Protein AF-A0AAD9BLT0-F1 (afdb_monomer_lite)

Sequence (295 aa):
SNSPFCEPSEVLGQCDFNGGEVLRLGRISGHTLNGGWASWSSWSQCSRDCSRGIRSRKRTCSNPEPKHGGQTCLGALQEYQECNISPCPVDGSWSCWSSWSKCSVTCGGGHHMRTRTCSNPPPEYGGDICLGLHTEEALCHTQSCPESWSKWSEWSHCESNGAQTRVRHCDVLFPTGNQCSGNNKISIARSSQEERRCGAVGLSSSVLGCLVTLLVYSYCQRYTQQAHDATVIHPISAAPLNTSITNHINKLDKYDSVEAIKPDVSVLLPLDDPAMHQPLSANMGVSMRGLEMFY

Organism: Dissostichus eleginoides (NCBI:txid100907)

Structure (mmCIF, N/CA/C/O backbone):
data_AF-A0AAD9BLT0-F1
#
_entry.id   AF-A0AAD9BLT0-F1
#
loop_
_atom_site.group_PDB
_atom_site.id
_atom_site.type_symbol
_atom_site.label_atom_id
_atom_site.label_alt_id
_atom_site.label_comp_id
_atom_site.label_asym_id
_atom_site.label_entity_id
_atom_site.label_seq_id
_atom_site.pdbx_PDB_ins_code
_atom_site.Cartn_x
_atom_site.Cartn_y
_atom_site.Cartn_z
_atom_site.occupancy
_atom_site.B_iso_or_equiv
_atom_site.auth_seq_id
_atom_site.auth_comp_id
_atom_site.auth_asym_id
_atom_site.auth_atom_id
_atom_site.pdbx_PDB_model_num
ATOM 1 N N . SER A 1 1 ? 26.360 -32.684 -64.082 1.00 44.53 1 SER A N 1
ATOM 2 C CA . SER A 1 1 ? 25.429 -32.552 -65.217 1.00 44.53 1 SER A CA 1
ATOM 3 C C . SER A 1 1 ? 24.586 -31.314 -64.994 1.00 44.53 1 SER A C 1
ATOM 5 O O . SER A 1 1 ? 23.824 -31.296 -64.040 1.00 44.53 1 SER A O 1
ATOM 7 N N . ASN A 1 2 ? 24.837 -30.274 -65.795 1.00 37.47 2 ASN A N 1
ATOM 8 C CA . ASN A 1 2 ? 23.945 -29.164 -66.173 1.00 37.47 2 ASN A CA 1
ATOM 9 C C . ASN A 1 2 ? 24.768 -27.895 -66.407 1.00 37.47 2 ASN A C 1
ATOM 11 O O . ASN A 1 2 ? 25.072 -27.135 -65.493 1.00 37.47 2 ASN A O 1
ATOM 15 N N . SER A 1 3 ? 25.143 -27.729 -67.670 1.00 35.59 3 SER A N 1
ATOM 16 C CA . SER A 1 3 ? 25.553 -26.475 -68.291 1.00 35.59 3 SER A CA 1
ATOM 17 C C . SER A 1 3 ? 24.388 -25.474 -68.307 1.00 35.59 3 SER A C 1
ATOM 19 O O . SER A 1 3 ? 23.230 -25.893 -68.322 1.00 35.59 3 SER A O 1
ATOM 21 N N . PRO A 1 4 ? 24.678 -24.180 -68.486 1.00 41.50 4 PRO A N 1
ATOM 22 C CA . PRO A 1 4 ? 23.921 -23.356 -69.424 1.00 41.50 4 PRO A CA 1
ATOM 23 C C . PRO A 1 4 ? 24.894 -22.878 -70.517 1.00 41.50 4 PRO A C 1
ATOM 25 O O . PRO A 1 4 ? 25.906 -22.253 -70.224 1.00 41.50 4 PRO A O 1
ATOM 28 N N . PHE A 1 5 ? 24.809 -23.401 -71.742 1.00 34.94 5 PHE A N 1
ATOM 29 C CA . PHE A 1 5 ? 24.030 -22.822 -72.847 1.00 34.94 5 PHE A CA 1
ATOM 30 C C . PHE A 1 5 ? 24.209 -21.302 -72.974 1.00 34.94 5 PHE A C 1
ATOM 32 O O . PHE A 1 5 ? 23.468 -20.520 -72.386 1.00 34.94 5 PHE A O 1
ATOM 39 N N . CYS A 1 6 ? 25.200 -20.915 -73.779 1.00 31.53 6 CYS A N 1
ATOM 40 C CA . CYS A 1 6 ? 25.208 -19.646 -74.495 1.00 31.53 6 CYS A CA 1
ATOM 41 C C . CYS A 1 6 ? 24.542 -19.869 -75.858 1.00 31.53 6 CYS A C 1
ATOM 43 O O . CYS A 1 6 ? 24.956 -20.765 -76.589 1.00 31.53 6 CYS A O 1
ATOM 45 N N . GLU A 1 7 ? 23.569 -19.031 -76.207 1.00 36.12 7 GLU A N 1
ATOM 46 C CA . GLU A 1 7 ? 23.185 -18.753 -77.593 1.00 36.12 7 GLU A CA 1
ATOM 47 C C . GLU A 1 7 ? 22.915 -17.246 -77.774 1.00 36.12 7 GLU A C 1
ATOM 49 O O . GLU A 1 7 ? 22.706 -16.544 -76.779 1.00 36.12 7 GLU A O 1
ATOM 54 N N . PRO A 1 8 ? 23.018 -16.729 -79.013 1.00 49.75 8 PRO A N 1
ATOM 55 C CA . PRO A 1 8 ? 23.556 -15.401 -79.282 1.00 49.75 8 PRO A CA 1
ATOM 56 C C . PRO A 1 8 ? 22.523 -14.436 -79.879 1.00 49.75 8 PRO A C 1
ATOM 58 O O . PRO A 1 8 ? 21.681 -14.831 -80.677 1.00 49.75 8 PRO A O 1
ATOM 61 N N . SER A 1 9 ? 22.670 -13.139 -79.607 1.00 33.69 9 SER A N 1
ATOM 62 C CA . SER A 1 9 ? 22.257 -12.099 -80.557 1.00 33.69 9 SER A CA 1
ATOM 63 C C . SER A 1 9 ? 22.909 -10.762 -80.206 1.00 33.69 9 SER A C 1
ATOM 65 O O . SER A 1 9 ? 22.604 -10.162 -79.180 1.00 33.69 9 SER A O 1
ATOM 67 N N . GLU A 1 10 ? 23.853 -10.384 -81.065 1.00 37.16 10 GLU A N 1
ATOM 68 C CA . GLU A 1 10 ? 24.314 -9.047 -81.454 1.00 37.16 10 GLU A CA 1
ATOM 69 C C . GLU A 1 10 ? 23.944 -7.845 -80.558 1.00 37.16 10 GLU A C 1
ATOM 71 O O . GLU A 1 10 ? 22.781 -7.484 -80.412 1.00 37.16 10 GLU A O 1
ATOM 76 N N . VAL A 1 11 ? 24.960 -7.138 -80.049 1.00 37.91 11 VAL A N 1
ATOM 77 C CA . VAL A 1 11 ? 25.450 -5.861 -80.612 1.00 37.91 11 VAL A CA 1
ATOM 78 C C . VAL A 1 11 ? 26.581 -5.313 -79.711 1.00 37.91 11 VAL A C 1
ATOM 80 O O . VAL A 1 11 ? 26.372 -5.009 -78.543 1.00 37.91 11 VAL A O 1
ATOM 83 N N . LEU A 1 12 ? 27.765 -5.166 -80.324 1.00 40.38 12 LEU A N 1
ATOM 84 C CA . LEU A 1 12 ? 28.925 -4.322 -79.973 1.00 40.38 12 LEU A CA 1
ATOM 85 C C . LEU A 1 12 ? 29.680 -4.545 -78.645 1.00 40.38 12 LEU A C 1
ATOM 87 O O . LEU A 1 12 ? 29.273 -4.103 -77.576 1.00 40.38 12 LEU A O 1
ATOM 91 N N . GLY A 1 13 ? 30.906 -5.064 -78.776 1.00 38.00 13 GLY A N 1
ATOM 92 C CA . GLY A 1 13 ? 31.966 -4.900 -77.780 1.00 38.00 13 GLY A CA 1
ATOM 93 C C . GLY A 1 13 ? 33.128 -5.864 -77.992 1.00 38.00 13 GLY A C 1
ATOM 94 O O . GLY A 1 13 ? 33.181 -6.896 -77.333 1.00 38.00 13 GLY A O 1
ATOM 95 N N . GLN A 1 14 ? 34.034 -5.540 -78.923 1.00 34.50 14 GLN A N 1
ATOM 96 C CA . GLN A 1 14 ? 35.308 -6.231 -79.152 1.00 34.50 14 GLN A CA 1
ATOM 97 C C . GLN A 1 14 ? 35.979 -6.694 -77.843 1.00 34.50 14 GLN A C 1
ATOM 99 O O . GLN A 1 14 ? 36.354 -5.879 -77.000 1.00 34.50 14 GLN A O 1
ATOM 104 N N . CYS A 1 15 ? 36.207 -8.002 -77.718 1.00 33.00 15 CYS A N 1
ATOM 105 C CA . CYS A 1 15 ? 37.247 -8.533 -76.846 1.00 33.00 15 CYS A CA 1
ATOM 106 C C . CYS A 1 15 ? 38.587 -8.360 -77.564 1.00 33.00 15 CYS A C 1
ATOM 108 O O . CYS A 1 15 ? 38.851 -9.081 -78.524 1.00 33.00 15 CYS A O 1
ATOM 110 N N . ASP A 1 16 ? 39.418 -7.423 -77.111 1.00 35.59 16 ASP A N 1
ATOM 111 C CA . ASP A 1 16 ? 40.793 -7.299 -77.595 1.00 35.59 16 ASP A CA 1
ATOM 112 C C . ASP A 1 16 ? 41.753 -7.782 -76.501 1.00 35.59 16 ASP A C 1
ATOM 114 O O . ASP A 1 16 ? 42.048 -7.089 -75.525 1.00 35.59 16 ASP A O 1
ATOM 118 N N . PHE A 1 17 ? 42.177 -9.038 -76.632 1.00 46.50 17 PHE A N 1
ATOM 119 C CA . PHE A 1 17 ? 43.197 -9.670 -75.801 1.00 46.50 17 PHE A CA 1
ATOM 120 C C . PHE A 1 17 ? 44.553 -9.472 -76.489 1.00 46.50 17 PHE A C 1
ATOM 122 O O . PHE A 1 17 ? 45.101 -10.393 -77.087 1.00 46.50 17 PHE A O 1
ATOM 129 N N . ASN A 1 18 ? 45.114 -8.265 -76.409 1.00 39.06 18 ASN A N 1
ATOM 130 C CA . ASN A 1 18 ? 46.499 -8.027 -76.822 1.00 39.06 18 ASN A CA 1
ATOM 131 C C . ASN A 1 18 ? 47.429 -8.108 -75.609 1.00 39.06 18 ASN A C 1
ATOM 133 O O . ASN A 1 18 ? 47.846 -7.111 -75.024 1.00 39.06 18 ASN A O 1
ATOM 137 N N . GLY A 1 19 ? 47.732 -9.347 -75.217 1.00 48.38 19 GLY A N 1
ATOM 138 C CA . GLY A 1 19 ? 48.819 -9.675 -74.301 1.00 48.38 19 GLY A CA 1
ATOM 139 C C . GLY A 1 19 ? 50.121 -9.846 -75.077 1.00 48.38 19 GLY A C 1
ATOM 140 O O . GLY A 1 19 ? 50.466 -10.961 -75.459 1.00 48.38 19 GLY A O 1
ATOM 141 N N . GLY A 1 20 ? 50.833 -8.743 -75.300 1.00 46.84 20 GLY A N 1
ATOM 142 C CA . GLY A 1 20 ? 52.122 -8.724 -75.980 1.00 46.84 20 GLY A CA 1
ATOM 143 C C . GLY A 1 20 ? 52.985 -7.538 -75.556 1.00 46.84 20 GLY A C 1
ATOM 144 O O . GLY A 1 20 ? 52.832 -6.443 -76.076 1.00 46.84 20 GLY A O 1
ATOM 145 N N . GLU A 1 21 ? 53.943 -7.841 -74.678 1.00 46.66 21 GLU A N 1
ATOM 146 C CA . GLU A 1 21 ? 55.291 -7.260 -74.625 1.00 46.66 21 GLU A CA 1
ATOM 147 C C . GLU A 1 21 ? 55.623 -6.058 -73.696 1.00 46.66 21 GLU A C 1
ATOM 149 O O . GLU A 1 21 ? 54.972 -5.022 -73.632 1.00 46.66 21 GLU A O 1
ATOM 154 N N . VAL A 1 22 ? 56.789 -6.241 -73.061 1.00 46.22 22 VAL A N 1
ATOM 155 C CA . VAL A 1 22 ? 57.748 -5.270 -72.505 1.00 46.22 22 VAL A CA 1
ATOM 156 C C . VAL A 1 22 ? 57.550 -4.766 -71.066 1.00 46.22 22 VAL A C 1
ATOM 158 O O . VAL A 1 22 ? 57.074 -3.671 -70.775 1.00 46.22 22 VAL A O 1
ATOM 161 N N . LEU A 1 23 ? 58.156 -5.527 -70.148 1.00 54.59 23 LEU A N 1
ATOM 162 C CA . LEU A 1 23 ? 58.805 -5.015 -68.940 1.00 54.59 23 LEU A CA 1
ATOM 163 C C . LEU A 1 23 ? 59.780 -3.875 -69.293 1.00 54.59 23 LEU A C 1
ATOM 165 O O . LEU A 1 23 ? 60.892 -4.195 -69.688 1.00 54.59 23 LEU A O 1
ATOM 169 N N . ARG A 1 24 ? 59.424 -2.589 -69.123 1.00 54.75 24 ARG A N 1
ATOM 170 C CA . ARG A 1 24 ? 60.354 -1.465 -68.821 1.00 54.75 24 ARG A CA 1
ATOM 171 C C . ARG A 1 24 ? 59.603 -0.177 -68.434 1.00 54.75 24 ARG A C 1
ATOM 173 O O . ARG A 1 24 ? 59.509 0.758 -69.213 1.00 54.75 24 ARG A O 1
ATOM 180 N N . LEU A 1 25 ? 59.142 -0.109 -67.187 1.00 48.72 25 LEU A N 1
ATOM 181 C CA . LEU A 1 25 ? 59.214 1.068 -66.307 1.00 48.72 25 LEU A CA 1
ATOM 182 C C . LEU A 1 25 ? 58.844 0.565 -64.907 1.00 48.72 25 LEU A C 1
ATOM 184 O O . LEU A 1 25 ? 57.818 -0.088 -64.745 1.00 48.72 25 LEU A O 1
ATOM 188 N N . GLY A 1 26 ? 59.679 0.812 -63.899 1.00 50.97 26 GLY A N 1
ATOM 189 C CA . GLY A 1 26 ? 59.477 0.358 -62.516 1.00 50.97 26 GLY A CA 1
ATOM 190 C C . GLY A 1 26 ? 58.322 1.060 -61.793 1.00 50.97 26 GLY A C 1
ATOM 191 O O . GLY A 1 26 ? 58.526 1.677 -60.753 1.00 50.97 26 GLY A O 1
ATOM 192 N N . ARG A 1 27 ? 57.106 0.980 -62.332 1.00 56.66 27 ARG A N 1
ATOM 193 C CA . ARG A 1 27 ? 55.859 1.337 -61.662 1.00 56.66 27 ARG A CA 1
ATOM 194 C C . ARG A 1 27 ? 54.932 0.143 -61.770 1.00 56.66 27 ARG A C 1
ATOM 196 O O . ARG A 1 27 ? 54.243 -0.042 -62.766 1.00 56.66 27 ARG A O 1
ATOM 203 N N . ILE A 1 28 ? 54.918 -0.663 -60.715 1.00 57.28 28 ILE A N 1
ATOM 204 C CA . ILE A 1 28 ? 53.784 -1.538 -60.447 1.00 57.28 28 ILE A CA 1
ATOM 205 C C . ILE A 1 28 ? 52.619 -0.578 -60.187 1.00 57.28 28 ILE A C 1
ATOM 207 O O . ILE A 1 28 ? 52.507 -0.028 -59.092 1.00 57.28 28 ILE A O 1
ATOM 211 N N . SER A 1 29 ? 51.809 -0.282 -61.205 1.00 60.94 29 SER A N 1
ATOM 212 C CA . SER A 1 29 ? 50.506 0.341 -60.981 1.00 60.94 29 SER A CA 1
ATOM 213 C C . SER A 1 29 ? 49.698 -0.672 -60.187 1.00 60.94 29 SER A C 1
ATOM 215 O O . SER A 1 29 ? 49.140 -1.610 -60.750 1.00 60.94 29 SER A O 1
ATOM 217 N N . GLY A 1 30 ? 49.744 -0.549 -58.859 1.00 66.69 30 GLY A N 1
ATOM 218 C CA . GLY A 1 30 ? 48.954 -1.377 -57.966 1.00 66.69 30 GLY A CA 1
ATOM 219 C C . GLY A 1 30 ? 47.497 -1.221 -58.367 1.00 66.69 30 GLY A C 1
ATOM 220 O O . GLY A 1 30 ? 46.965 -0.115 -58.313 1.00 66.69 30 GLY A O 1
ATOM 221 N N . HIS A 1 31 ? 46.883 -2.306 -58.833 1.00 79.25 31 HIS A N 1
ATOM 222 C CA . HIS A 1 31 ? 45.470 -2.314 -59.180 1.00 79.25 31 HIS A CA 1
ATOM 223 C C . HIS A 1 31 ? 44.671 -1.852 -57.954 1.00 79.25 31 HIS A C 1
ATOM 225 O O . HIS A 1 31 ? 44.849 -2.384 -56.856 1.00 79.25 31 HIS A O 1
ATOM 231 N N . THR A 1 32 ? 43.807 -0.852 -58.123 1.00 85.31 32 THR A N 1
ATOM 232 C CA . THR A 1 32 ? 42.910 -0.368 -57.069 1.00 85.31 32 THR A CA 1
ATOM 233 C C . THR A 1 32 ? 41.966 -1.495 -56.660 1.00 85.31 32 THR A C 1
ATOM 235 O O . THR A 1 32 ? 41.254 -2.055 -57.491 1.00 85.31 32 THR A O 1
ATOM 238 N N . LEU A 1 33 ? 41.973 -1.879 -55.383 1.00 88.75 33 LEU A N 1
ATOM 239 C CA . LEU A 1 33 ? 41.066 -2.898 -54.848 1.00 88.75 33 LEU A CA 1
ATOM 240 C C . LEU A 1 33 ? 40.087 -2.217 -53.907 1.00 88.75 33 LEU A C 1
ATOM 242 O O . LEU A 1 33 ? 40.503 -1.667 -52.890 1.00 88.75 33 LEU A O 1
ATOM 246 N N . ASN A 1 34 ? 38.803 -2.236 -54.257 1.00 92.12 34 ASN A N 1
ATOM 247 C CA . ASN A 1 34 ? 37.747 -1.714 -53.395 1.00 92.12 34 ASN A CA 1
ATOM 248 C C . ASN A 1 34 ? 37.484 -2.682 -52.238 1.00 92.12 34 ASN A C 1
ATOM 250 O O . ASN A 1 34 ? 37.553 -3.900 -52.410 1.00 92.12 34 ASN A O 1
ATOM 254 N N . GLY A 1 35 ? 37.170 -2.133 -51.069 1.00 93.56 35 GLY A N 1
ATOM 255 C CA . GLY A 1 35 ? 36.862 -2.918 -49.884 1.00 93.56 35 GLY A CA 1
ATOM 256 C C . GLY A 1 35 ? 35.521 -3.637 -49.981 1.00 93.56 35 GLY A C 1
ATOM 257 O O . GLY A 1 35 ? 34.531 -3.065 -50.438 1.00 93.56 35 GLY A O 1
ATOM 258 N N . GLY A 1 36 ? 35.479 -4.869 -49.482 1.00 94.19 36 GLY A N 1
ATOM 259 C CA . GLY A 1 36 ? 34.261 -5.652 -49.300 1.00 94.19 36 GLY A CA 1
ATOM 260 C C . GLY A 1 36 ? 33.982 -5.952 -47.828 1.00 94.19 36 GLY A C 1
ATOM 261 O O . GLY A 1 36 ? 34.889 -6.095 -47.001 1.00 94.19 36 GLY A O 1
ATOM 262 N N . TRP A 1 37 ? 32.697 -6.024 -47.483 1.00 96.94 37 TRP A N 1
ATOM 263 C CA . TRP A 1 37 ? 32.268 -6.351 -46.128 1.00 96.94 37 TRP A CA 1
ATOM 264 C C . TRP A 1 37 ? 32.580 -7.811 -45.788 1.00 96.94 37 TRP A C 1
ATOM 266 O O . TRP A 1 37 ? 32.216 -8.729 -46.522 1.00 96.94 37 TRP A O 1
ATOM 276 N N . ALA A 1 38 ? 33.187 -8.032 -44.625 1.00 96.19 38 ALA A N 1
ATOM 277 C CA . ALA A 1 38 ? 33.196 -9.334 -43.978 1.00 96.19 38 ALA A CA 1
ATOM 278 C C . ALA A 1 38 ? 31.790 -9.697 -43.466 1.00 96.19 38 ALA A C 1
ATOM 280 O O . ALA A 1 38 ? 30.900 -8.844 -43.356 1.00 96.19 38 ALA A O 1
ATOM 281 N N . SER A 1 39 ? 31.598 -10.973 -43.128 1.00 96.88 39 SER A N 1
ATOM 282 C CA . SER A 1 39 ? 30.363 -11.429 -42.488 1.00 96.88 39 SER A CA 1
ATOM 283 C C . SER A 1 39 ? 30.133 -10.703 -41.163 1.00 96.88 39 SER A C 1
ATOM 285 O O . SER A 1 39 ? 31.076 -10.334 -40.461 1.00 96.88 39 SER A O 1
ATOM 287 N N . TRP A 1 40 ? 28.864 -10.505 -40.818 1.00 97.81 40 TRP A N 1
ATOM 288 C CA . TRP A 1 40 ? 28.493 -9.953 -39.521 1.00 97.81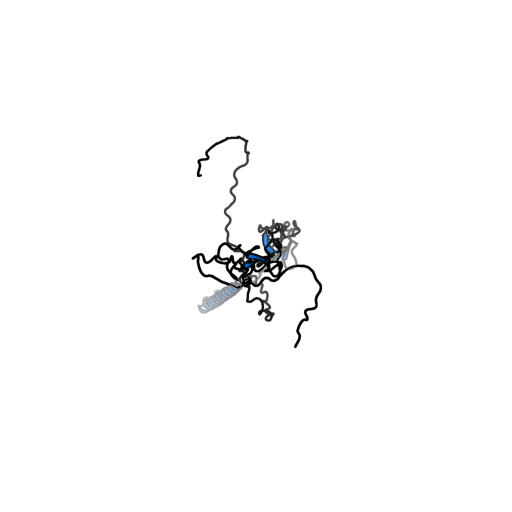 40 TRP A CA 1
ATOM 289 C C . TRP A 1 40 ? 28.962 -10.849 -38.372 1.00 97.81 40 TRP A C 1
ATOM 291 O O . TRP A 1 40 ? 28.892 -12.075 -38.460 1.00 97.81 40 TRP A O 1
ATOM 301 N N . SER A 1 41 ? 29.369 -10.227 -37.267 1.00 97.75 41 SER A N 1
ATOM 302 C CA . SER A 1 41 ? 29.547 -10.910 -35.992 1.00 97.75 41 SER A CA 1
ATOM 303 C C . SER A 1 41 ? 28.216 -11.456 -35.472 1.00 97.75 41 SER A C 1
ATOM 305 O O . SER A 1 41 ? 27.134 -11.004 -35.864 1.00 97.75 41 SER A O 1
ATOM 307 N N . SER A 1 42 ? 28.292 -12.364 -34.501 1.00 98.12 42 SER A N 1
ATOM 308 C CA . SER A 1 42 ? 27.140 -12.692 -33.663 1.00 98.12 42 SER A CA 1
ATOM 309 C C . SER A 1 42 ? 26.592 -11.435 -32.982 1.00 98.12 42 SER A C 1
ATOM 311 O O . SER A 1 42 ? 27.329 -10.477 -32.717 1.00 98.12 42 SER A O 1
ATOM 313 N N . TRP A 1 43 ? 25.290 -11.447 -32.704 1.00 98.12 43 TRP A N 1
ATOM 314 C CA . TRP A 1 43 ? 24.651 -10.416 -31.895 1.00 98.12 43 TRP A CA 1
ATOM 315 C C . TRP A 1 43 ? 25.222 -10.404 -30.475 1.00 98.12 43 TRP A C 1
ATOM 317 O O . TRP A 1 43 ? 25.505 -11.458 -29.904 1.00 98.12 43 TRP A O 1
ATOM 327 N N . SER A 1 44 ? 25.341 -9.213 -29.894 1.00 97.88 44 SER A N 1
ATOM 328 C CA . SER A 1 44 ? 25.603 -9.047 -28.467 1.00 97.88 44 SER A CA 1
ATOM 329 C C . SER A 1 44 ? 24.451 -9.595 -27.622 1.00 97.88 44 SER A C 1
ATOM 331 O O . SER A 1 44 ? 23.333 -9.798 -28.109 1.00 97.88 44 SER A O 1
ATOM 333 N N . GLN A 1 45 ? 24.700 -9.747 -26.320 1.00 97.12 45 GLN A N 1
ATOM 334 C CA . GLN A 1 45 ? 23.616 -9.861 -25.347 1.00 97.12 45 GLN A CA 1
ATOM 335 C C . GLN A 1 45 ? 22.699 -8.632 -25.430 1.00 97.12 45 GLN A C 1
ATOM 337 O O . GLN A 1 45 ? 23.113 -7.555 -25.882 1.00 97.12 45 GLN A O 1
ATOM 342 N N . CYS A 1 46 ? 21.438 -8.823 -25.046 1.00 97.31 46 CYS A N 1
ATOM 343 C CA . CYS A 1 46 ? 20.486 -7.726 -24.977 1.00 97.31 46 CYS A CA 1
ATOM 344 C C . CYS A 1 46 ? 20.885 -6.774 -23.846 1.00 97.31 46 CYS A C 1
ATOM 346 O O . CYS A 1 46 ? 21.311 -7.227 -22.790 1.00 97.31 46 CYS A O 1
ATOM 348 N N . SER A 1 47 ? 20.728 -5.465 -24.041 1.00 97.12 47 SER A N 1
ATOM 349 C CA . SER A 1 47 ? 21.031 -4.482 -22.992 1.00 97.12 47 SER A CA 1
ATOM 350 C C . SER A 1 47 ? 20.097 -4.551 -21.779 1.00 97.12 47 SER A C 1
ATOM 352 O O . SER A 1 47 ? 20.409 -3.974 -20.741 1.00 97.12 47 SER A O 1
ATOM 354 N N . ARG A 1 48 ? 18.938 -5.204 -21.918 1.00 94.56 48 ARG A N 1
ATOM 355 C CA . ARG A 1 48 ? 17.939 -5.398 -20.864 1.00 94.56 48 ARG A CA 1
ATOM 356 C C . ARG A 1 48 ? 17.335 -6.787 -20.982 1.00 94.56 48 ARG A C 1
ATOM 358 O O . ARG A 1 48 ? 17.093 -7.252 -22.094 1.00 94.56 48 ARG A O 1
ATOM 365 N N . ASP A 1 49 ? 16.999 -7.395 -19.855 1.00 94.38 49 ASP A N 1
ATOM 366 C CA . ASP A 1 49 ? 16.306 -8.689 -19.828 1.00 94.38 49 ASP A CA 1
ATOM 367 C C . ASP A 1 49 ? 14.795 -8.560 -20.078 1.00 94.38 49 ASP A C 1
ATOM 369 O O . ASP A 1 49 ? 14.137 -9.524 -20.459 1.00 94.38 49 ASP A O 1
ATOM 373 N N . CYS A 1 50 ? 14.251 -7.349 -19.929 1.00 94.06 50 CYS A N 1
ATOM 374 C CA . CYS A 1 50 ? 12.840 -7.024 -20.117 1.00 94.06 50 CYS A CA 1
ATOM 375 C C . CYS A 1 50 ? 12.645 -5.540 -20.486 1.00 94.06 50 CYS A C 1
ATOM 377 O O . CYS A 1 50 ? 13.557 -4.714 -20.372 1.00 94.06 50 CYS A O 1
ATOM 379 N N . SER A 1 51 ? 11.431 -5.190 -20.909 1.00 91.81 51 SER A N 1
ATOM 380 C CA . SER A 1 51 ? 10.975 -3.846 -21.275 1.00 91.81 51 SER A CA 1
ATOM 381 C C . SER A 1 51 ? 11.811 -3.173 -22.372 1.00 91.81 51 SER A C 1
ATOM 383 O O . SER A 1 51 ? 12.225 -2.024 -22.222 1.00 91.81 51 SER A O 1
ATOM 385 N N . ARG A 1 52 ? 12.004 -3.877 -23.497 1.00 95.44 52 ARG A N 1
ATOM 386 C CA . ARG A 1 52 ? 12.695 -3.422 -24.721 1.00 95.44 52 ARG A CA 1
ATOM 387 C C . ARG A 1 52 ? 14.154 -3.025 -24.482 1.00 95.44 52 ARG A C 1
ATOM 389 O O . ARG A 1 52 ? 14.474 -1.873 -24.188 1.00 95.44 52 ARG A O 1
ATOM 396 N N . GLY A 1 53 ? 15.051 -3.988 -24.660 1.00 96.31 53 GLY A N 1
ATOM 397 C CA . GLY A 1 53 ? 16.487 -3.758 -24.789 1.00 96.31 53 GLY A CA 1
ATOM 398 C C . GLY A 1 53 ? 16.933 -3.630 -26.247 1.00 96.31 53 GLY A C 1
ATOM 399 O O . GLY A 1 53 ? 16.155 -3.800 -27.186 1.00 96.31 53 GLY A O 1
ATOM 400 N N . ILE A 1 54 ? 18.219 -3.346 -26.436 1.00 97.06 54 ILE A N 1
ATOM 401 C CA . ILE A 1 54 ? 18.873 -3.247 -27.742 1.00 97.06 54 ILE A CA 1
ATOM 402 C C . ILE A 1 54 ? 20.080 -4.184 -27.739 1.00 97.06 54 ILE A C 1
ATOM 404 O O . ILE A 1 54 ? 20.846 -4.228 -26.775 1.00 97.06 54 ILE A O 1
ATOM 408 N N . ARG A 1 55 ? 20.271 -4.916 -28.834 1.00 97.62 55 ARG A N 1
ATOM 409 C CA . ARG A 1 55 ? 21.483 -5.687 -29.125 1.00 97.62 55 ARG A CA 1
ATOM 410 C C . ARG A 1 55 ? 22.136 -5.174 -30.397 1.00 97.62 55 ARG A C 1
ATOM 412 O O . ARG A 1 55 ? 21.474 -4.581 -31.248 1.00 97.62 55 ARG A O 1
ATOM 419 N N . SER A 1 56 ? 23.437 -5.400 -30.532 1.00 98.00 56 SER A N 1
ATOM 420 C CA . SER A 1 56 ? 24.201 -4.931 -31.687 1.00 98.00 56 SER A CA 1
ATOM 421 C C . SER A 1 56 ? 25.118 -6.001 -32.260 1.00 98.00 56 SER A C 1
ATOM 423 O O . SER A 1 56 ? 25.525 -6.925 -31.557 1.00 98.00 56 SER A O 1
ATOM 425 N N . ARG A 1 57 ? 25.437 -5.880 -33.547 1.00 98.19 57 ARG A N 1
ATOM 426 C CA . ARG A 1 57 ? 26.458 -6.686 -34.226 1.00 98.19 57 ARG A CA 1
ATOM 427 C C . ARG A 1 57 ? 27.319 -5.802 -35.114 1.00 98.19 57 ARG A C 1
ATOM 429 O O . ARG A 1 57 ? 26.877 -4.738 -35.548 1.00 98.19 57 ARG A O 1
ATOM 436 N N . LYS A 1 58 ? 28.555 -6.227 -35.364 1.00 97.75 58 LYS A N 1
ATOM 437 C CA . LYS A 1 58 ? 29.556 -5.465 -36.123 1.00 97.75 58 LYS A CA 1
ATOM 438 C C . LYS A 1 58 ? 30.100 -6.296 -37.275 1.00 97.75 58 LYS A C 1
ATOM 440 O O . LYS A 1 58 ? 30.113 -7.521 -37.209 1.00 97.75 58 LYS A O 1
ATOM 445 N N . ARG A 1 59 ? 30.565 -5.634 -38.325 1.00 97.06 59 ARG A N 1
ATOM 446 C CA . ARG A 1 59 ? 31.305 -6.250 -39.435 1.00 97.06 59 ARG A CA 1
ATOM 447 C C . ARG A 1 59 ? 32.501 -5.382 -39.790 1.00 97.06 59 ARG A C 1
ATOM 449 O O . ARG A 1 59 ? 32.497 -4.191 -39.512 1.00 97.06 59 ARG A O 1
ATOM 456 N N . THR A 1 60 ? 33.519 -5.953 -40.412 1.00 96.56 60 THR A N 1
ATOM 457 C CA . THR A 1 60 ? 34.728 -5.220 -40.811 1.00 96.56 60 THR A CA 1
ATOM 458 C C . THR A 1 60 ? 34.832 -5.129 -42.325 1.00 96.56 60 THR A C 1
ATOM 460 O O . THR A 1 60 ? 34.341 -5.995 -43.048 1.00 96.56 60 THR A O 1
ATOM 463 N N . CYS A 1 61 ? 35.457 -4.065 -42.824 1.00 95.69 61 CYS A N 1
ATOM 464 C CA . CYS A 1 61 ? 35.723 -3.893 -44.249 1.00 95.69 61 CYS A CA 1
ATOM 465 C C . CYS A 1 61 ? 37.017 -4.627 -44.623 1.00 95.69 61 CYS A C 1
ATOM 467 O O . CYS A 1 61 ? 38.057 -4.001 -44.814 1.00 95.69 61 CYS A O 1
ATOM 469 N N . SER A 1 62 ? 36.970 -5.960 -44.604 1.00 94.75 62 SER A N 1
ATOM 470 C CA . SER A 1 62 ? 38.169 -6.796 -44.714 1.00 94.75 62 SER A CA 1
ATOM 471 C C . SER A 1 62 ? 38.049 -7.976 -45.677 1.00 94.75 62 SER A C 1
ATOM 473 O O . SER A 1 62 ? 38.939 -8.820 -45.715 1.00 94.75 62 SER A O 1
ATOM 475 N N . ASN A 1 63 ? 36.978 -8.056 -46.469 1.00 91.75 63 ASN A N 1
ATOM 476 C CA . ASN A 1 63 ? 36.760 -9.155 -47.409 1.00 91.75 63 ASN A CA 1
ATOM 477 C C . ASN A 1 63 ? 36.339 -8.657 -48.809 1.00 91.75 63 ASN A C 1
ATOM 479 O O . ASN A 1 63 ? 35.161 -8.774 -49.156 1.00 91.75 63 ASN A O 1
ATOM 483 N N . PRO A 1 64 ? 37.267 -8.114 -49.625 1.00 92.00 64 PRO A N 1
ATOM 484 C CA . PRO A 1 64 ? 38.690 -7.869 -49.336 1.00 92.00 64 PRO A CA 1
ATOM 485 C C . PRO A 1 64 ? 38.940 -6.514 -48.645 1.00 92.00 64 PRO A C 1
ATOM 487 O O . PRO A 1 64 ? 38.061 -5.658 -48.605 1.00 92.00 64 PRO A O 1
ATOM 490 N N . GLU A 1 65 ? 40.137 -6.299 -48.095 1.00 92.88 65 GLU A N 1
ATOM 491 C CA . GLU A 1 65 ? 40.556 -4.975 -47.603 1.00 92.88 65 GLU A CA 1
ATOM 492 C C . GLU A 1 65 ? 40.851 -4.011 -48.771 1.00 92.88 65 GLU A C 1
ATOM 494 O O . GLU A 1 65 ? 41.476 -4.436 -49.751 1.00 92.88 65 GLU A O 1
ATOM 499 N N . PRO A 1 66 ? 40.469 -2.719 -48.678 1.00 93.12 66 PRO A N 1
ATOM 500 C CA . PRO A 1 66 ? 40.813 -1.733 -49.695 1.00 93.12 66 PRO A CA 1
ATOM 501 C C . PRO A 1 66 ? 42.331 -1.572 -49.850 1.00 93.12 66 PRO A C 1
ATOM 503 O O . PRO A 1 66 ? 43.047 -1.396 -48.863 1.00 93.12 66 PRO A O 1
ATOM 506 N N . LYS A 1 67 ? 42.841 -1.577 -51.087 1.00 92.56 67 LYS A N 1
ATOM 507 C CA . LYS A 1 67 ? 44.273 -1.375 -51.382 1.00 92.56 67 LYS A CA 1
ATOM 508 C C . LYS A 1 67 ? 44.487 -0.409 -52.539 1.00 92.56 67 LYS A C 1
ATOM 510 O O . LYS A 1 67 ? 43.619 -0.232 -53.391 1.00 92.56 67 LYS A O 1
ATOM 515 N N . HIS A 1 68 ? 45.671 0.204 -52.560 1.00 91.06 68 HIS A N 1
ATOM 516 C CA . HIS A 1 68 ? 46.144 1.079 -53.641 1.00 91.06 68 HIS A CA 1
ATOM 517 C C . HIS A 1 68 ? 45.198 2.251 -53.971 1.00 91.06 68 HIS A C 1
ATOM 519 O O . HIS A 1 68 ? 45.088 2.645 -55.124 1.00 91.06 68 HIS A O 1
ATOM 525 N N . GLY A 1 69 ? 44.516 2.813 -52.963 1.00 87.06 69 GLY A N 1
ATOM 526 C CA . GLY A 1 69 ? 43.557 3.912 -53.147 1.00 87.06 69 GLY A CA 1
ATOM 527 C C . GLY A 1 69 ? 42.137 3.474 -53.527 1.00 87.06 69 GLY A C 1
ATOM 528 O O . GLY A 1 69 ? 41.341 4.312 -53.943 1.00 87.06 69 GLY A O 1
ATOM 529 N N . GLY A 1 70 ? 41.809 2.183 -53.404 1.00 87.50 70 GLY A N 1
ATOM 530 C CA . GLY A 1 70 ? 40.443 1.688 -53.577 1.00 87.50 70 GLY A CA 1
ATOM 531 C C . GLY A 1 70 ? 39.468 2.214 -52.518 1.00 87.50 70 GLY A C 1
ATOM 532 O O . GLY A 1 70 ? 39.858 2.618 -51.421 1.00 87.50 70 GLY A O 1
ATOM 533 N N . GLN A 1 71 ? 38.181 2.217 -52.861 1.00 91.31 71 GLN A N 1
ATOM 534 C CA . GLN A 1 71 ? 37.123 2.773 -52.018 1.00 91.31 71 GLN A CA 1
ATOM 535 C C . GLN A 1 71 ? 36.888 1.923 -50.764 1.00 91.31 71 GLN A C 1
ATOM 537 O O . GLN A 1 71 ? 36.995 0.695 -50.799 1.00 91.31 71 GLN A O 1
ATOM 542 N N . THR A 1 72 ? 36.541 2.575 -49.654 1.00 92.75 72 THR A N 1
ATOM 543 C CA . THR A 1 72 ? 36.095 1.891 -48.435 1.00 92.75 72 THR A CA 1
ATOM 544 C C . THR A 1 72 ? 34.693 1.310 -48.615 1.00 92.75 72 THR A C 1
ATOM 546 O O . THR A 1 72 ? 33.942 1.697 -49.510 1.00 92.75 72 THR A O 1
ATOM 549 N N . CYS A 1 73 ? 34.331 0.355 -47.757 1.00 94.62 73 CYS A N 1
ATOM 550 C CA . CYS A 1 73 ? 33.027 -0.286 -47.825 1.00 94.62 73 CYS A CA 1
ATOM 551 C C . CYS A 1 73 ? 31.895 0.716 -47.558 1.00 94.62 73 CYS A C 1
ATOM 553 O O . CYS A 1 73 ? 31.896 1.412 -46.542 1.00 94.62 73 CYS A O 1
ATOM 555 N N . LEU A 1 74 ? 30.897 0.737 -48.443 1.00 92.94 74 LEU A N 1
ATOM 556 C CA . LEU A 1 74 ? 29.708 1.575 -48.300 1.00 92.94 74 LEU A CA 1
ATOM 557 C C . LEU A 1 74 ? 28.666 0.894 -47.399 1.00 92.94 74 LEU A C 1
ATOM 559 O O . LEU A 1 74 ? 28.373 -0.296 -47.547 1.00 92.94 74 LEU A O 1
ATOM 563 N N . GLY A 1 75 ? 28.091 1.656 -46.468 1.00 93.88 75 GLY A N 1
ATOM 564 C CA . GLY A 1 75 ? 27.052 1.203 -45.538 1.00 93.88 75 GLY A CA 1
ATOM 565 C C . GLY A 1 75 ? 27.500 1.161 -44.074 1.00 93.88 75 GLY A C 1
ATOM 566 O O . GLY A 1 75 ? 28.608 1.558 -43.726 1.00 93.88 75 GLY A O 1
ATOM 567 N N . ALA A 1 76 ? 26.613 0.689 -43.195 1.00 95.25 76 ALA A N 1
ATOM 568 C CA . ALA A 1 76 ? 26.867 0.693 -41.757 1.00 95.25 76 ALA A CA 1
ATOM 569 C C . ALA A 1 76 ? 27.849 -0.415 -41.331 1.00 95.25 76 ALA A C 1
ATOM 571 O O . ALA A 1 76 ? 27.717 -1.574 -41.742 1.00 95.25 76 ALA A O 1
ATOM 572 N N . LEU A 1 77 ? 28.801 -0.048 -40.469 1.00 96.31 77 LEU A N 1
ATOM 573 C CA . LEU A 1 77 ? 29.747 -0.959 -39.810 1.00 96.31 77 LEU A CA 1
ATOM 574 C C . LEU A 1 77 ? 29.108 -1.710 -38.626 1.00 96.31 77 LEU A C 1
ATOM 576 O O . LEU A 1 77 ? 29.568 -2.782 -38.228 1.00 96.31 77 LEU A O 1
ATOM 580 N N . GLN A 1 78 ? 28.036 -1.146 -38.074 1.00 97.62 78 GLN A N 1
ATOM 581 C CA . GLN A 1 78 ? 27.309 -1.663 -36.926 1.00 97.62 78 GLN A CA 1
ATOM 582 C C . GLN A 1 78 ? 25.807 -1.632 -37.199 1.00 97.62 78 GLN A C 1
ATOM 584 O O . GLN A 1 78 ? 25.297 -0.695 -37.810 1.00 97.62 78 GLN A O 1
ATOM 589 N N . GLU A 1 79 ? 25.115 -2.659 -36.728 1.00 97.88 79 GLU A N 1
ATOM 590 C CA . GLU A 1 79 ? 23.665 -2.787 -36.803 1.00 97.88 79 GLU A CA 1
ATOM 591 C C . GLU A 1 79 ? 23.095 -2.962 -35.395 1.00 97.88 79 GLU A C 1
ATOM 593 O O . GLU A 1 79 ? 23.737 -3.571 -34.532 1.00 97.88 79 GLU A O 1
ATOM 598 N N . TYR A 1 80 ? 21.894 -2.430 -35.177 1.00 97.62 80 TYR A N 1
ATOM 599 C CA . TYR A 1 80 ? 21.169 -2.493 -33.913 1.00 97.62 80 TYR A CA 1
ATOM 600 C C . TYR A 1 80 ? 19.810 -3.149 -34.125 1.00 97.62 80 TYR A C 1
ATOM 602 O O . TYR A 1 80 ? 19.165 -2.935 -35.149 1.00 97.62 80 TYR A O 1
ATOM 610 N N . GLN A 1 81 ? 19.373 -3.928 -33.143 1.00 97.12 81 GLN A N 1
ATOM 611 C CA . GLN A 1 81 ? 18.068 -4.575 -33.148 1.00 97.12 81 GLN A CA 1
ATOM 612 C C . GLN A 1 81 ? 17.462 -4.547 -31.745 1.00 97.12 81 GLN A C 1
ATOM 614 O O . GLN A 1 81 ? 18.175 -4.735 -30.758 1.00 97.12 81 GLN A O 1
ATOM 619 N N . GLU A 1 82 ? 16.147 -4.358 -31.660 1.00 97.12 82 GLU A N 1
ATOM 620 C CA . GLU A 1 82 ? 15.404 -4.529 -30.412 1.00 97.12 82 GLU A CA 1
ATOM 621 C C . GLU A 1 82 ? 15.384 -5.997 -29.961 1.00 97.12 82 GLU A C 1
ATOM 623 O O . GLU A 1 82 ? 15.361 -6.934 -30.765 1.00 97.12 82 GLU A O 1
ATOM 628 N N . CYS A 1 83 ? 15.384 -6.199 -28.650 1.00 96.62 83 CYS A N 1
ATOM 629 C CA . CYS A 1 83 ? 15.281 -7.503 -28.006 1.00 96.62 83 CYS A CA 1
ATOM 630 C C . CYS A 1 83 ? 14.514 -7.383 -26.680 1.00 96.62 83 CYS A C 1
ATOM 632 O O . CYS A 1 83 ? 14.358 -6.289 -26.144 1.00 96.62 83 CYS A O 1
ATOM 634 N N . ASN A 1 84 ? 14.010 -8.507 -26.160 1.00 94.62 84 ASN A N 1
ATOM 635 C CA . ASN A 1 84 ? 13.336 -8.601 -24.855 1.00 94.62 84 ASN A CA 1
ATOM 636 C C . ASN A 1 84 ? 12.205 -7.573 -24.655 1.00 94.62 84 ASN A C 1
ATOM 638 O O . ASN A 1 84 ? 12.243 -6.709 -23.781 1.00 94.62 84 ASN A O 1
ATOM 642 N N . ILE A 1 85 ? 11.186 -7.664 -25.515 1.00 94.06 85 ILE A N 1
ATOM 643 C CA . ILE A 1 85 ? 10.052 -6.724 -25.579 1.00 94.06 85 ILE A CA 1
ATOM 644 C C . ILE A 1 85 ? 9.052 -6.955 -24.432 1.00 94.06 85 ILE A C 1
ATOM 646 O O . ILE A 1 85 ? 8.263 -6.067 -24.118 1.00 94.06 85 ILE A O 1
ATOM 650 N N . SER A 1 86 ? 9.085 -8.131 -23.797 1.00 93.88 86 SER A N 1
ATOM 651 C CA . SER A 1 86 ? 8.208 -8.461 -22.675 1.00 93.88 86 SER A CA 1
ATOM 652 C C . SER A 1 86 ? 8.401 -7.476 -21.520 1.00 93.88 86 SER A C 1
ATOM 654 O O . SER A 1 86 ? 9.549 -7.178 -21.183 1.00 93.88 86 SER A O 1
ATOM 656 N N . PRO A 1 87 ? 7.317 -6.977 -20.907 1.00 95.19 87 PRO A N 1
ATOM 657 C CA . PRO A 1 87 ? 7.407 -6.073 -19.767 1.00 95.19 87 PRO A CA 1
ATOM 658 C C . PRO A 1 87 ? 8.148 -6.727 -18.597 1.00 95.19 87 PRO A C 1
ATOM 660 O O . PRO A 1 87 ? 8.132 -7.947 -18.434 1.00 95.19 87 PRO A O 1
ATOM 663 N N . CYS A 1 88 ? 8.826 -5.901 -17.806 1.00 95.75 88 CYS A N 1
ATOM 664 C CA . CYS A 1 88 ? 9.458 -6.343 -16.570 1.00 95.75 88 CYS 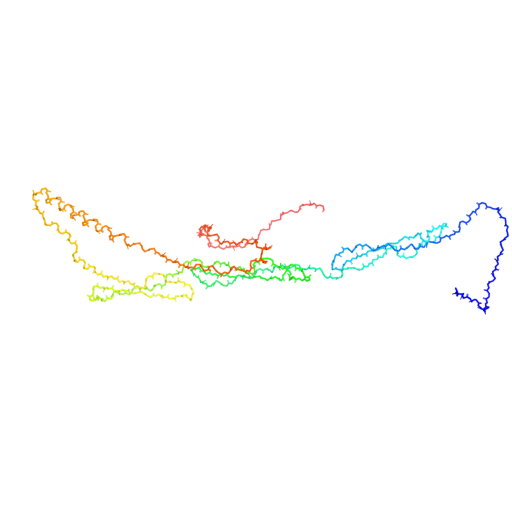A CA 1
ATOM 665 C C . CYS A 1 88 ? 8.407 -6.650 -15.496 1.00 95.75 88 CYS A C 1
ATOM 667 O O . CYS A 1 88 ? 7.383 -5.962 -15.464 1.00 95.75 88 CYS A O 1
ATOM 669 N N . PRO A 1 89 ? 8.684 -7.606 -14.590 1.00 96.94 89 PRO A N 1
ATOM 670 C CA . PRO A 1 89 ? 7.942 -7.744 -13.343 1.00 96.94 89 PRO A CA 1
ATOM 671 C C . PRO A 1 89 ? 7.858 -6.398 -12.617 1.00 96.94 89 PRO A C 1
ATOM 673 O O . PRO A 1 89 ? 8.842 -5.655 -12.562 1.00 96.94 89 PRO A O 1
ATOM 676 N N . VAL A 1 90 ? 6.678 -6.077 -12.098 1.00 97.38 90 VAL A N 1
ATOM 677 C CA . VAL A 1 90 ? 6.447 -4.908 -11.247 1.00 97.38 90 VAL A CA 1
ATOM 678 C C . VAL A 1 90 ? 6.044 -5.434 -9.888 1.00 97.38 90 VAL A C 1
ATOM 680 O O . VAL A 1 90 ? 4.985 -6.046 -9.763 1.00 97.38 90 VAL A O 1
ATOM 683 N N . ASP A 1 91 ? 6.886 -5.208 -8.889 1.00 97.62 91 ASP A N 1
ATOM 684 C CA . ASP A 1 91 ? 6.590 -5.622 -7.523 1.00 97.62 91 ASP A CA 1
ATOM 685 C C . ASP A 1 91 ? 5.520 -4.715 -6.915 1.00 97.62 91 ASP A C 1
ATOM 687 O O . ASP A 1 91 ? 5.507 -3.494 -7.106 1.00 97.62 91 ASP A O 1
ATOM 691 N N . GLY A 1 92 ? 4.606 -5.329 -6.175 1.00 97.62 92 GLY A N 1
ATOM 692 C CA . GLY A 1 92 ? 3.544 -4.639 -5.472 1.00 97.62 92 GLY A CA 1
ATOM 693 C C . GLY A 1 92 ? 4.092 -3.823 -4.307 1.00 97.62 92 GLY A C 1
ATOM 694 O O . GLY A 1 92 ? 4.932 -4.285 -3.535 1.00 97.62 92 GLY A O 1
ATOM 695 N N . SER A 1 93 ? 3.554 -2.621 -4.125 1.00 97.69 93 SER A N 1
ATOM 696 C CA . SER A 1 93 ? 3.831 -1.798 -2.950 1.00 97.69 93 SER A CA 1
ATOM 697 C C . SER A 1 93 ? 2.547 -1.285 -2.307 1.00 97.69 93 SER A C 1
ATOM 699 O O . SER A 1 93 ? 1.503 -1.088 -2.943 1.00 97.69 93 SER A O 1
ATOM 701 N N . TRP A 1 94 ? 2.628 -1.110 -0.991 1.00 98.25 94 TRP A N 1
ATOM 702 C CA . TRP A 1 94 ? 1.520 -0.654 -0.173 1.00 98.25 94 TRP A CA 1
ATOM 703 C C . TRP A 1 94 ? 1.106 0.771 -0.545 1.00 98.25 94 TRP A C 1
ATOM 705 O O . TRP A 1 94 ? 1.931 1.671 -0.705 1.00 98.25 94 TRP A O 1
ATOM 715 N N . SER A 1 95 ? -0.202 0.998 -0.603 1.00 98.19 95 SER A N 1
ATOM 716 C CA . SER A 1 95 ? -0.777 2.333 -0.530 1.00 98.19 95 SER A CA 1
ATOM 717 C C . SER A 1 95 ? -0.461 2.974 0.821 1.00 98.19 95 SER A C 1
ATOM 719 O O . SER A 1 95 ? -0.122 2.301 1.801 1.00 98.19 95 SER A O 1
ATOM 721 N N . CYS A 1 96 ? -0.681 4.284 0.910 1.00 98.06 96 CYS A N 1
ATOM 722 C CA . CYS A 1 96 ? -0.818 4.929 2.208 1.00 98.06 96 CYS A CA 1
ATOM 723 C C . CYS A 1 96 ? -1.920 4.238 3.027 1.00 98.06 96 CYS A C 1
ATOM 725 O O . CYS A 1 96 ? -2.900 3.727 2.473 1.00 98.06 96 CYS A O 1
ATOM 727 N N . TRP A 1 97 ? -1.757 4.242 4.347 1.00 98.25 97 TRP A N 1
ATOM 728 C CA . TRP A 1 97 ? -2.815 3.830 5.259 1.00 98.25 97 TRP A CA 1
ATOM 729 C C . TRP A 1 97 ? -4.037 4.740 5.124 1.00 98.25 97 TRP A C 1
ATOM 731 O O . TRP A 1 97 ? -3.910 5.954 4.952 1.00 98.25 97 TRP A O 1
ATOM 741 N N . SER A 1 98 ? -5.224 4.156 5.262 1.00 98.31 98 SER A N 1
ATOM 742 C CA . SER A 1 98 ? -6.453 4.906 5.474 1.00 98.31 98 SER A CA 1
ATOM 743 C C . SER A 1 98 ? -6.378 5.686 6.787 1.00 98.31 98 SER A C 1
ATOM 745 O O . SER A 1 98 ? -5.602 5.368 7.694 1.00 98.31 98 SER A O 1
ATOM 747 N N . SER A 1 99 ? -7.255 6.675 6.935 1.00 98.25 99 SER A N 1
ATOM 748 C CA . SER A 1 99 ? -7.552 7.214 8.260 1.00 98.2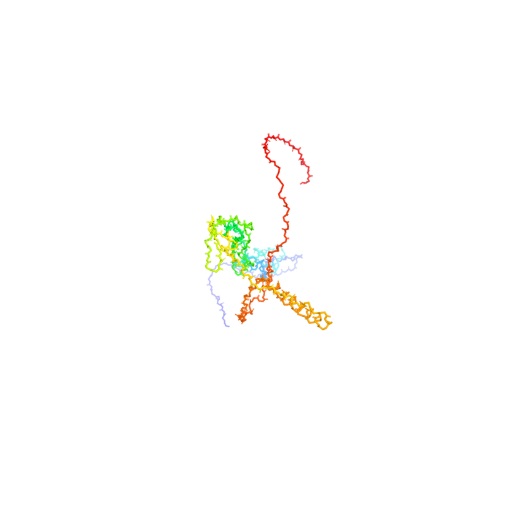5 99 SER A CA 1
ATOM 749 C C . SER A 1 99 ? -8.072 6.103 9.179 1.00 98.25 99 SER A C 1
ATOM 751 O O . SER A 1 99 ? -8.670 5.125 8.716 1.00 98.25 99 SER A O 1
ATOM 753 N N . TRP A 1 100 ? -7.845 6.267 10.482 1.00 98.12 100 TRP A N 1
ATOM 754 C CA . TRP A 1 100 ? -8.445 5.411 11.499 1.00 98.12 100 TRP A CA 1
ATOM 755 C C . TRP A 1 100 ? -9.971 5.473 11.434 1.00 98.12 100 TRP A C 1
ATOM 757 O O . TRP A 1 100 ? -10.555 6.537 11.211 1.00 98.12 100 TRP A O 1
ATOM 767 N N . SER A 1 101 ? -10.622 4.336 11.663 1.00 97.81 101 SER A N 1
ATOM 768 C CA . SER A 1 101 ? -12.060 4.277 11.883 1.00 97.81 101 SER A CA 1
ATOM 769 C C . SER A 1 101 ? -12.447 5.073 13.129 1.00 97.81 101 SER A C 1
ATOM 771 O O . SER A 1 101 ? -11.622 5.411 13.983 1.00 97.81 101 SER A O 1
ATOM 773 N N . LYS A 1 102 ? -13.749 5.325 13.279 1.00 96.00 102 LYS A N 1
ATOM 774 C CA . LYS A 1 102 ? -14.278 5.746 14.578 1.00 96.00 102 LYS A CA 1
ATOM 775 C C . LYS A 1 102 ? -13.985 4.655 15.610 1.00 96.00 102 LYS A C 1
ATOM 777 O O . LYS A 1 102 ? -13.992 3.470 15.271 1.00 96.00 102 LYS A O 1
ATOM 782 N N . CYS A 1 103 ? -13.733 5.071 16.846 1.00 94.75 103 CYS A N 1
ATOM 783 C CA . CYS A 1 103 ? -13.608 4.138 17.956 1.00 94.75 103 CYS A CA 1
ATOM 784 C C . CYS A 1 103 ? -14.942 3.423 18.189 1.00 94.75 103 CYS A C 1
ATOM 786 O O . CYS A 1 103 ? -15.999 4.050 18.088 1.00 94.75 103 CYS A O 1
ATOM 788 N N . SER A 1 104 ? -14.891 2.136 18.520 1.00 92.62 104 SER A N 1
ATOM 789 C CA . SER A 1 104 ? -16.082 1.325 18.793 1.00 92.62 104 SER A CA 1
ATOM 790 C C . SER A 1 104 ? -16.860 1.761 20.039 1.00 92.62 104 SER A C 1
ATOM 792 O O . SER A 1 104 ? -18.053 1.484 20.141 1.00 92.62 104 SER A O 1
ATOM 794 N N . VAL A 1 105 ? -16.210 2.471 20.965 1.00 87.56 105 VAL A N 1
ATOM 795 C CA . VAL A 1 105 ? -16.818 3.017 22.187 1.00 87.56 105 VAL A CA 1
ATOM 796 C C . VAL A 1 105 ? -16.335 4.444 22.431 1.00 87.56 105 VAL A C 1
ATOM 798 O O . VAL A 1 105 ? -15.340 4.885 21.855 1.00 87.56 105 VAL A O 1
ATOM 801 N N . THR A 1 106 ? -17.011 5.166 23.320 1.00 87.81 106 THR A N 1
ATOM 802 C CA . THR A 1 106 ? -16.626 6.520 23.755 1.00 87.81 106 THR A CA 1
ATOM 803 C C . THR A 1 106 ? -15.826 6.538 25.059 1.00 87.81 106 THR A C 1
ATOM 805 O O . THR A 1 106 ? -15.219 7.557 25.377 1.00 87.81 106 THR A O 1
ATOM 808 N N . CYS A 1 107 ? -15.827 5.441 25.821 1.00 86.62 107 CYS A N 1
ATOM 809 C CA . CYS A 1 107 ? -15.105 5.257 27.081 1.00 86.62 107 CYS A CA 1
ATOM 810 C C . CYS A 1 107 ? -14.971 3.760 27.408 1.00 86.62 107 CYS A C 1
ATOM 812 O O . CYS A 1 107 ? -15.673 2.925 26.837 1.00 86.62 107 CYS A O 1
ATOM 814 N N . GLY A 1 108 ? -14.117 3.421 28.369 1.00 84.38 108 GLY A N 1
ATOM 815 C CA . GLY A 1 108 ? -13.965 2.064 28.892 1.00 84.38 108 GLY A CA 1
ATOM 816 C C . GLY A 1 108 ? -13.101 1.143 28.028 1.00 84.38 108 GLY A C 1
ATOM 817 O O . GLY A 1 108 ? -13.103 -0.059 28.268 1.00 84.38 108 GLY A O 1
ATOM 818 N N . GLY A 1 109 ? -12.364 1.695 27.059 1.00 89.00 109 GLY A N 1
ATOM 819 C CA . GLY A 1 109 ? -11.472 0.963 26.162 1.00 89.00 109 GLY A CA 1
ATOM 820 C C . GLY A 1 109 ? -12.205 0.328 24.980 1.00 89.00 109 GLY A C 1
ATOM 821 O O . GLY A 1 109 ? -12.836 -0.717 25.109 1.00 89.00 109 GLY A O 1
ATOM 822 N N . GLY A 1 110 ? -12.092 0.948 23.809 1.00 91.38 110 GLY A N 1
ATOM 823 C CA . GLY A 1 110 ? -12.530 0.388 22.532 1.00 91.38 110 GLY A CA 1
ATOM 824 C C . GLY A 1 110 ? -11.370 0.130 21.591 1.00 91.38 110 GLY A C 1
ATOM 825 O O . GLY A 1 110 ? -10.202 0.256 21.953 1.00 91.38 110 GLY A O 1
ATOM 826 N N . HIS A 1 111 ? -11.725 -0.184 20.353 1.00 94.94 111 HIS A N 1
ATOM 827 C CA . HIS A 1 111 ? -10.795 -0.402 19.259 1.00 94.94 111 HIS A CA 1
ATOM 828 C C . HIS A 1 111 ? -11.158 0.481 18.067 1.00 94.94 111 HIS A C 1
ATOM 830 O O . HIS A 1 111 ? -12.329 0.796 17.825 1.00 94.94 111 HIS A O 1
ATOM 836 N N . HIS A 1 112 ? -10.139 0.881 17.321 1.00 97.12 112 HIS A N 1
ATOM 837 C CA . HIS A 1 112 ? -10.280 1.456 15.993 1.00 97.12 112 HIS A CA 1
ATOM 838 C C . HIS A 1 112 ? -9.314 0.772 15.033 1.00 97.12 112 HIS A C 1
ATOM 840 O O . HIS A 1 112 ? -8.306 0.200 15.443 1.00 97.12 112 HIS A O 1
ATOM 846 N N . MET A 1 113 ? -9.642 0.818 13.749 1.00 98.12 113 MET A N 1
ATOM 847 C CA . MET A 1 113 ? -8.935 0.074 12.719 1.00 98.12 113 MET A CA 1
ATOM 848 C C . MET A 1 113 ? -8.614 0.979 11.534 1.00 98.12 113 MET A C 1
ATOM 850 O O . MET A 1 113 ? -9.391 1.873 11.197 1.00 98.12 113 MET A O 1
ATOM 854 N N . ARG A 1 114 ? -7.483 0.742 10.878 1.00 98.50 114 ARG A N 1
ATOM 855 C CA . ARG A 1 114 ? -7.148 1.326 9.576 1.00 98.50 114 ARG A CA 1
ATOM 856 C C . ARG A 1 114 ? -6.680 0.245 8.614 1.00 98.50 114 ARG A C 1
ATOM 858 O O . ARG A 1 114 ? -6.265 -0.836 9.024 1.00 98.50 114 ARG A O 1
ATOM 865 N N . THR A 1 115 ? -6.765 0.533 7.321 1.00 98.38 115 THR A N 1
ATOM 866 C CA . THR A 1 115 ? -6.464 -0.431 6.255 1.00 98.38 115 THR A CA 1
ATOM 867 C C . THR A 1 115 ? -5.591 0.192 5.175 1.00 98.38 115 THR A C 1
ATOM 869 O O . THR A 1 115 ? -5.544 1.412 5.029 1.00 98.38 115 THR A O 1
ATOM 872 N N . ARG A 1 116 ? -4.878 -0.639 4.423 1.00 98.25 116 ARG A N 1
ATOM 873 C CA . ARG A 1 116 ? -4.105 -0.254 3.236 1.00 98.25 116 ARG A CA 1
ATOM 874 C C . ARG A 1 116 ? -4.243 -1.328 2.164 1.00 98.25 116 ARG A C 1
ATOM 876 O O . ARG A 1 116 ? -4.564 -2.474 2.475 1.00 98.25 116 ARG A O 1
ATOM 883 N N . THR A 1 117 ? -3.973 -0.979 0.914 1.00 98.00 117 THR A N 1
ATOM 884 C CA . THR A 1 117 ? -4.091 -1.889 -0.233 1.00 98.00 117 THR A CA 1
ATOM 885 C C . THR A 1 117 ? -2.771 -2.007 -0.982 1.00 98.00 117 THR A C 1
ATOM 887 O O . THR A 1 117 ? -1.995 -1.059 -1.042 1.00 98.00 117 THR A O 1
ATOM 890 N N . CYS A 1 118 ? -2.493 -3.175 -1.560 1.00 97.88 118 CYS A N 1
ATOM 891 C CA . CYS A 1 118 ? -1.308 -3.394 -2.393 1.00 97.88 118 CYS A CA 1
ATOM 892 C C . CYS A 1 118 ? -1.558 -2.834 -3.800 1.00 97.88 118 CYS A C 1
ATOM 894 O O . CYS A 1 118 ? -1.954 -3.561 -4.708 1.00 97.88 118 CYS A O 1
ATOM 896 N N . SER A 1 119 ? -1.474 -1.512 -3.941 1.00 97.19 119 SER A N 1
ATOM 897 C CA . SER A 1 119 ? -1.949 -0.812 -5.138 1.00 97.19 119 SER A CA 1
ATOM 898 C C . SER A 1 119 ? -1.105 0.396 -5.536 1.00 97.19 119 SER A C 1
ATOM 900 O O . SER A 1 119 ? -1.541 1.167 -6.387 1.00 97.19 119 SER A O 1
ATOM 902 N N . ASN A 1 120 ? 0.068 0.605 -4.932 1.00 94.69 120 ASN A N 1
ATOM 903 C CA . ASN A 1 120 ? 0.914 1.760 -5.235 1.00 94.69 120 ASN A CA 1
ATOM 904 C C . ASN A 1 120 ? 2.407 1.397 -5.387 1.00 94.69 120 ASN A C 1
ATOM 906 O O . ASN A 1 120 ? 3.210 1.819 -4.549 1.00 94.69 120 ASN A O 1
ATOM 910 N N . PRO A 1 121 ? 2.797 0.661 -6.451 1.00 96.44 121 PRO A N 1
ATOM 911 C CA . PRO A 1 121 ? 1.945 0.146 -7.534 1.00 96.44 121 PRO A CA 1
ATOM 912 C C . PRO A 1 121 ? 1.320 -1.229 -7.213 1.00 96.44 121 PRO A C 1
ATOM 914 O O . PRO A 1 121 ? 1.729 -1.879 -6.248 1.00 96.44 121 PRO A O 1
ATOM 917 N N . PRO A 1 122 ? 0.303 -1.678 -7.972 1.00 96.62 122 PRO A N 1
ATOM 918 C CA . PRO A 1 122 ? -0.138 -3.069 -7.922 1.00 96.62 122 PRO A CA 1
ATOM 919 C C . PRO A 1 122 ? 0.921 -3.997 -8.550 1.00 96.62 122 PRO A C 1
ATOM 921 O O . PRO A 1 122 ? 1.623 -3.575 -9.471 1.00 96.62 122 PRO A O 1
ATOM 924 N N . PRO A 1 123 ? 1.034 -5.253 -8.084 1.00 97.25 123 PRO A N 1
ATOM 925 C CA . PRO A 1 123 ? 1.951 -6.217 -8.676 1.00 97.25 123 PRO A CA 1
ATOM 926 C C . PRO A 1 123 ? 1.507 -6.607 -10.093 1.00 97.25 123 PRO A C 1
ATOM 928 O O . PRO A 1 123 ? 0.346 -6.963 -10.311 1.00 97.25 123 PRO A O 1
ATOM 931 N N . GLU A 1 124 ? 2.430 -6.585 -11.054 1.00 96.75 124 GLU A N 1
ATOM 932 C CA . GLU A 1 124 ? 2.180 -6.943 -12.457 1.00 96.75 124 GLU A CA 1
ATOM 933 C C . GLU A 1 124 ? 3.301 -7.821 -13.034 1.00 96.75 124 GLU A C 1
ATOM 935 O O . GLU A 1 124 ? 4.415 -7.876 -12.517 1.00 96.75 124 GLU A O 1
ATOM 940 N N . TYR A 1 125 ? 3.001 -8.527 -14.131 1.00 95.88 125 TYR A N 1
ATOM 941 C CA . TYR A 1 125 ? 3.956 -9.337 -14.908 1.00 95.88 125 TYR A CA 1
ATOM 942 C C . TYR A 1 125 ? 4.789 -10.336 -14.083 1.00 95.88 125 TYR A C 1
ATOM 944 O O . TYR A 1 125 ? 5.930 -10.636 -14.426 1.00 95.88 125 TYR A O 1
ATOM 952 N N . GLY A 1 126 ? 4.201 -10.873 -13.009 1.00 94.62 126 GLY A N 1
ATOM 953 C CA . GLY A 1 126 ? 4.860 -11.832 -12.120 1.00 94.62 126 GLY A CA 1
ATOM 954 C C . GLY A 1 126 ? 5.760 -11.202 -11.054 1.00 94.62 126 GLY A C 1
ATOM 955 O O . GLY A 1 126 ? 6.600 -11.916 -10.517 1.00 94.62 126 GLY A O 1
ATOM 956 N N . GLY A 1 127 ? 5.608 -9.904 -10.773 1.00 96.19 127 GLY A N 1
ATOM 957 C CA . GLY A 1 127 ? 6.262 -9.250 -9.640 1.00 96.19 127 GLY A CA 1
ATOM 958 C C . GLY A 1 127 ? 5.708 -9.700 -8.289 1.00 96.19 127 GLY A C 1
ATOM 959 O O . GLY A 1 127 ? 4.624 -10.289 -8.194 1.00 96.19 127 GLY A O 1
ATOM 960 N N . ASP A 1 128 ? 6.478 -9.428 -7.245 1.00 96.19 128 ASP A N 1
ATOM 961 C CA . ASP A 1 128 ? 6.198 -9.896 -5.893 1.00 96.19 128 ASP A CA 1
ATOM 962 C C . ASP A 1 128 ? 4.981 -9.197 -5.274 1.00 96.19 128 ASP A C 1
ATOM 964 O O . ASP A 1 128 ? 4.677 -8.037 -5.548 1.00 96.19 128 ASP A O 1
ATOM 968 N N . ILE A 1 129 ? 4.262 -9.909 -4.405 1.00 95.94 129 ILE A N 1
ATOM 969 C CA . ILE A 1 129 ? 3.145 -9.338 -3.641 1.00 95.94 129 ILE A CA 1
ATOM 970 C C . ILE A 1 129 ? 3.645 -8.467 -2.481 1.00 95.94 129 ILE A C 1
ATOM 972 O O . ILE A 1 129 ? 4.755 -8.642 -1.980 1.00 95.94 129 ILE A O 1
ATOM 976 N N . CYS A 1 130 ? 2.782 -7.585 -1.971 1.00 97.38 130 CYS A N 1
ATOM 977 C CA . CYS A 1 130 ? 3.100 -6.824 -0.768 1.00 97.38 130 CYS A CA 1
ATOM 978 C C . CYS A 1 130 ? 3.186 -7.728 0.470 1.00 97.38 130 CYS A C 1
ATOM 980 O O . CYS A 1 130 ? 2.236 -8.442 0.797 1.00 97.38 130 CYS A O 1
ATOM 982 N N . LEU A 1 131 ? 4.298 -7.632 1.201 1.00 95.50 131 LEU A N 1
ATOM 983 C CA . LEU A 1 131 ? 4.500 -8.338 2.465 1.00 95.50 131 LEU A CA 1
ATOM 984 C C . LEU A 1 131 ? 4.031 -7.495 3.661 1.00 95.50 131 LEU A C 1
ATOM 986 O O . LEU A 1 131 ? 4.202 -6.273 3.695 1.00 95.50 131 LEU A O 1
ATOM 990 N N . GLY A 1 132 ? 3.459 -8.163 4.665 1.00 95.38 132 GLY A N 1
ATOM 991 C CA . GLY A 1 132 ? 2.944 -7.554 5.894 1.00 95.38 132 GLY A CA 1
ATOM 992 C C . GLY A 1 132 ? 1.417 -7.463 5.950 1.00 95.38 132 GLY A C 1
ATOM 993 O O . GLY A 1 132 ? 0.705 -7.869 5.035 1.00 95.38 132 GLY A O 1
ATOM 994 N N . LEU A 1 133 ? 0.898 -6.935 7.060 1.00 96.31 133 LEU A N 1
ATOM 995 C CA . LEU A 1 133 ? -0.545 -6.854 7.291 1.00 96.31 133 LEU A CA 1
ATOM 996 C C . LEU A 1 133 ? -1.181 -5.705 6.496 1.00 96.31 133 LEU A C 1
ATOM 998 O O . LEU A 1 133 ? -0.635 -4.600 6.419 1.00 96.31 133 LEU A O 1
ATOM 1002 N N . HIS A 1 134 ? -2.364 -5.962 5.936 1.00 97.19 134 HIS A N 1
ATOM 1003 C CA . HIS A 1 134 ? -3.184 -4.963 5.238 1.00 97.19 134 HIS A CA 1
ATOM 1004 C C . HIS A 1 134 ? -4.125 -4.190 6.181 1.00 97.19 134 HIS A C 1
ATOM 1006 O O . HIS A 1 134 ? -4.786 -3.240 5.762 1.00 97.19 134 HIS A O 1
ATOM 1012 N N . THR A 1 135 ? -4.193 -4.610 7.445 1.00 97.88 135 THR A N 1
ATOM 1013 C CA . THR A 1 135 ? -5.066 -4.063 8.485 1.00 97.88 135 THR A CA 1
ATOM 1014 C C . THR A 1 135 ? -4.254 -3.827 9.744 1.00 97.88 135 THR A C 1
ATOM 1016 O O . THR A 1 135 ? -3.393 -4.636 10.086 1.00 97.88 135 THR A O 1
ATOM 1019 N N . GLU A 1 136 ? -4.547 -2.732 10.429 1.00 98.06 136 GLU A N 1
ATOM 1020 C CA . GLU A 1 136 ? -3.970 -2.392 11.721 1.00 98.06 136 GLU A CA 1
ATOM 1021 C C . GLU A 1 136 ? -5.089 -1.996 12.679 1.00 98.06 136 GLU A C 1
ATOM 1023 O O . GLU A 1 136 ? -6.001 -1.259 12.297 1.00 98.06 136 GLU A O 1
ATOM 1028 N N . GLU A 1 137 ? -5.011 -2.485 13.911 1.00 97.44 137 GLU A N 1
ATOM 1029 C CA . GLU A 1 137 ? -5.973 -2.233 14.979 1.00 97.44 137 GLU A CA 1
ATOM 1030 C C . GLU A 1 137 ? -5.242 -1.676 16.202 1.00 97.44 137 GLU A C 1
ATOM 1032 O O . GLU A 1 137 ? -4.138 -2.114 16.529 1.00 97.44 137 GLU A O 1
ATOM 1037 N N . ALA A 1 138 ? -5.854 -0.705 16.875 1.00 96.12 138 ALA A N 1
ATOM 1038 C CA . ALA A 1 138 ? -5.313 -0.097 18.084 1.00 96.12 138 ALA A CA 1
ATOM 1039 C C . ALA A 1 138 ? -6.418 0.208 19.106 1.00 96.12 138 ALA A C 1
ATOM 1041 O O . ALA A 1 138 ? -7.605 0.279 18.774 1.00 96.12 138 ALA A O 1
ATOM 1042 N N . LEU A 1 139 ? -6.019 0.382 20.369 1.00 96.12 139 LEU A N 1
ATOM 1043 C CA . LEU A 1 139 ? -6.927 0.773 21.444 1.00 96.12 139 LEU A CA 1
ATOM 1044 C C . LEU A 1 139 ? -7.238 2.270 21.382 1.00 96.12 139 LEU A C 1
ATOM 1046 O O . LEU A 1 139 ? -6.371 3.097 21.104 1.00 96.12 139 LEU A O 1
ATOM 1050 N N . CYS A 1 140 ? -8.473 2.621 21.718 1.00 94.94 140 CYS A N 1
ATOM 1051 C CA . CYS A 1 140 ? -8.946 3.998 21.789 1.00 94.94 140 CYS A CA 1
ATOM 1052 C C . CYS A 1 140 ? -9.894 4.189 22.977 1.00 94.94 140 CYS A C 1
ATOM 1054 O O . CYS A 1 140 ? -10.471 3.234 23.491 1.00 94.94 140 CYS A O 1
ATOM 1056 N N . HIS A 1 141 ? -10.042 5.435 23.428 1.00 90.94 141 HIS A N 1
ATOM 1057 C CA . HIS A 1 141 ? -10.895 5.819 24.559 1.00 90.94 141 HIS A CA 1
ATOM 1058 C C . HIS A 1 141 ? -10.731 4.942 25.817 1.00 90.94 141 HIS A C 1
ATOM 1060 O O . HIS A 1 141 ? -11.695 4.376 26.339 1.00 90.94 141 HIS A O 1
ATOM 1066 N N . THR A 1 142 ? -9.494 4.818 26.299 1.00 90.94 142 THR A N 1
ATOM 1067 C CA . THR A 1 142 ? -9.127 3.990 2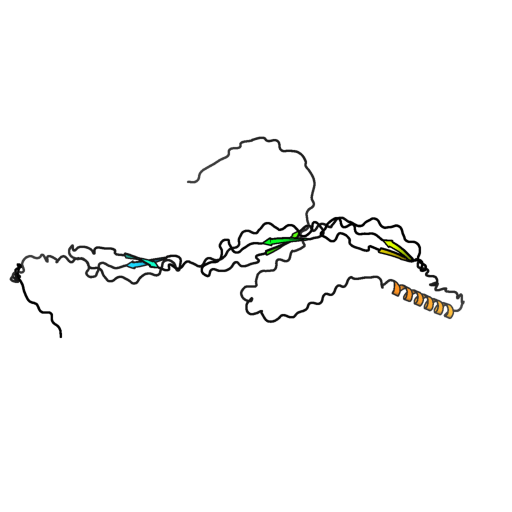7.460 1.00 90.94 142 THR A CA 1
ATOM 1068 C C . THR A 1 142 ? -9.518 4.598 28.808 1.00 90.94 142 THR A C 1
ATOM 1070 O O . THR A 1 142 ? -9.380 3.938 29.836 1.00 90.94 142 THR A O 1
ATOM 1073 N N . GLN A 1 143 ? -10.030 5.830 28.832 1.00 86.94 143 GLN A N 1
ATOM 1074 C CA . GLN A 1 143 ? -10.549 6.452 30.044 1.00 86.94 143 GLN A CA 1
ATOM 1075 C C . GLN A 1 143 ? -11.778 5.706 30.571 1.00 86.94 143 GLN A C 1
ATOM 1077 O O . GLN A 1 143 ? -12.624 5.259 29.794 1.00 86.94 143 GLN A O 1
ATOM 1082 N N . SER A 1 144 ? -11.911 5.614 31.894 1.00 83.88 144 SER A N 1
ATOM 1083 C CA . SER A 1 144 ? -13.087 5.025 32.539 1.00 83.88 144 SER A CA 1
ATOM 1084 C C . SER A 1 144 ? -14.374 5.736 32.122 1.00 83.88 144 SER A C 1
ATOM 1086 O O . SER A 1 144 ? -14.405 6.956 31.947 1.00 83.88 144 SER A O 1
ATOM 1088 N N . CYS A 1 145 ? -15.455 4.970 31.989 1.00 82.38 145 CYS A N 1
ATOM 1089 C CA . CYS A 1 145 ? -16.775 5.547 31.772 1.00 82.38 145 CYS A CA 1
ATOM 1090 C C . CYS A 1 145 ? -17.272 6.263 33.040 1.00 82.38 145 CYS A C 1
ATOM 1092 O O . CYS A 1 145 ? -16.990 5.790 34.144 1.00 82.38 145 CYS A O 1
ATOM 1094 N N . PRO A 1 146 ? -18.027 7.371 32.903 1.00 79.62 146 PRO A N 1
ATOM 1095 C CA . PRO A 1 146 ? -18.695 8.004 34.034 1.00 79.62 146 PRO A CA 1
ATOM 1096 C C . PRO A 1 146 ? -19.575 6.998 34.780 1.00 79.62 146 PRO A C 1
ATOM 1098 O O . PRO A 1 146 ? -20.250 6.179 34.150 1.00 79.62 146 PRO A O 1
ATOM 1101 N N . GLU A 1 147 ? -19.578 7.063 36.114 1.00 74.94 147 GLU A N 1
ATOM 1102 C CA . GLU A 1 147 ? -20.491 6.246 36.909 1.00 74.94 147 GLU A CA 1
ATOM 1103 C C . GLU A 1 147 ? -21.933 6.606 36.568 1.00 74.94 147 GLU A C 1
ATOM 1105 O O . GLU A 1 147 ? -22.337 7.767 36.606 1.00 74.94 147 GLU A O 1
ATOM 1110 N N . SER A 1 148 ? -22.704 5.577 36.242 1.00 81.38 148 SER A N 1
ATOM 1111 C CA . SER A 1 148 ? -24.072 5.722 35.756 1.00 81.38 148 SER A CA 1
ATOM 1112 C C . SER A 1 148 ? -25.088 5.007 36.649 1.00 81.38 148 SER A C 1
ATOM 1114 O O . SER A 1 148 ? -26.214 4.721 36.261 1.00 81.38 148 SER A O 1
ATOM 1116 N N . TRP A 1 149 ? -24.695 4.684 37.881 1.00 85.31 149 TRP A N 1
ATOM 1117 C CA . TRP A 1 149 ? -25.614 4.105 38.850 1.00 85.31 149 TRP A CA 1
ATOM 1118 C C . TRP A 1 149 ? -26.630 5.146 39.326 1.00 85.31 149 TRP A C 1
ATOM 1120 O O . TRP A 1 149 ? -26.254 6.230 39.778 1.00 85.31 149 TRP A O 1
ATOM 1130 N N . SER A 1 150 ? -27.907 4.763 39.351 1.00 87.56 150 SER A N 1
ATOM 1131 C CA . SER A 1 150 ? -28.931 5.509 40.073 1.00 87.56 150 SER A CA 1
ATOM 1132 C C . SER A 1 150 ? -28.593 5.557 41.568 1.00 87.56 150 SER A C 1
ATOM 1134 O O . SER A 1 150 ? -27.872 4.706 42.108 1.00 87.56 150 SER A O 1
ATOM 1136 N N . LYS A 1 151 ? -29.201 6.500 42.297 1.00 89.44 151 LYS A N 1
ATOM 1137 C CA . LYS A 1 151 ? -29.198 6.437 43.767 1.00 89.44 151 LYS A CA 1
ATOM 1138 C C . LYS A 1 151 ? -29.812 5.107 44.231 1.00 89.44 151 LYS A C 1
ATOM 1140 O O . LYS A 1 151 ? -30.709 4.572 43.575 1.00 89.44 151 LYS A O 1
ATOM 1145 N N . TRP A 1 152 ? -29.315 4.577 45.351 1.00 92.62 152 TRP A N 1
ATOM 1146 C CA . TRP A 1 152 ? -29.919 3.415 46.008 1.00 92.62 152 TRP A CA 1
ATOM 1147 C C . TRP A 1 152 ? -31.358 3.725 46.420 1.00 92.62 152 TRP A C 1
ATOM 1149 O O . TRP A 1 152 ? -31.644 4.832 46.874 1.00 92.62 152 TRP A O 1
ATOM 1159 N N . SER A 1 153 ? -32.238 2.735 46.296 1.00 93.50 153 SER A N 1
ATOM 1160 C CA . SER A 1 153 ? -33.572 2.786 46.879 1.00 93.50 153 SER A CA 1
ATOM 1161 C C . SER A 1 153 ? -33.497 2.842 48.404 1.00 93.50 153 SER A C 1
ATOM 1163 O O . SER A 1 153 ? -32.505 2.425 49.016 1.00 93.50 153 SER A O 1
ATOM 1165 N N . GLU A 1 154 ? -34.602 3.259 49.016 1.00 95.06 154 GLU A N 1
ATOM 1166 C CA . GLU A 1 154 ? -34.846 2.992 50.431 1.00 95.06 154 GLU A CA 1
ATOM 1167 C C . GLU A 1 154 ? -34.812 1.479 50.713 1.00 95.06 154 GLU A C 1
ATOM 1169 O O . GLU A 1 154 ? -35.011 0.649 49.813 1.00 95.06 154 GLU A O 1
ATOM 1174 N N . TRP A 1 155 ? -34.519 1.120 51.964 1.00 92.56 155 TRP A N 1
ATOM 1175 C CA . TRP A 1 155 ? -34.531 -0.272 52.412 1.00 92.56 155 TRP A CA 1
ATOM 1176 C C . TRP A 1 155 ? -35.947 -0.850 52.376 1.00 92.56 155 TRP A C 1
ATOM 1178 O O . TRP A 1 155 ? -36.913 -0.184 52.748 1.00 92.56 155 TRP A O 1
ATOM 1188 N N . SER A 1 156 ? -36.066 -2.112 51.962 1.00 90.75 156 SER A N 1
ATOM 1189 C CA . SER A 1 156 ? -37.318 -2.856 52.055 1.00 90.75 156 SER A CA 1
ATOM 1190 C C . SER A 1 156 ? -37.748 -3.043 53.509 1.00 90.75 156 SER A C 1
ATOM 1192 O O . SER A 1 156 ? -36.938 -3.005 54.439 1.00 90.75 156 SER A O 1
ATOM 1194 N N . HIS A 1 157 ? -39.031 -3.346 53.701 1.00 91.19 157 HIS A N 1
ATOM 1195 C CA . HIS A 1 157 ? -39.503 -3.880 54.973 1.00 91.19 157 HIS A CA 1
ATOM 1196 C C . HIS A 1 157 ? -38.751 -5.170 55.340 1.00 91.19 157 HIS A C 1
ATOM 1198 O O . HIS A 1 157 ? -38.250 -5.878 54.462 1.00 91.19 157 HIS A O 1
ATOM 1204 N N . CYS A 1 158 ? -38.670 -5.454 56.643 1.00 89.25 158 CYS A N 1
ATOM 1205 C CA . CYS A 1 158 ? -38.085 -6.697 57.134 1.00 89.25 158 CYS A CA 1
ATOM 1206 C C . CYS A 1 158 ? -38.914 -7.893 56.664 1.00 89.25 158 CYS A C 1
ATOM 1208 O O . CYS A 1 158 ? -40.116 -7.960 56.924 1.00 89.25 158 CYS A O 1
ATOM 1210 N N . GLU A 1 159 ? -38.251 -8.855 56.039 1.00 86.06 159 GLU A N 1
ATOM 1211 C CA . GLU A 1 159 ? -38.816 -10.174 55.780 1.00 86.06 159 GLU A CA 1
ATOM 1212 C C . GLU A 1 159 ? -38.887 -10.998 57.082 1.00 86.06 159 GLU A C 1
ATOM 1214 O O . GLU A 1 159 ? -38.274 -10.652 58.096 1.00 86.06 159 GLU A O 1
ATOM 1219 N N . SER A 1 160 ? -39.632 -12.109 57.077 1.00 84.94 160 SER A N 1
ATOM 1220 C CA . SER A 1 160 ? -39.828 -12.974 58.257 1.00 84.94 160 SER A CA 1
ATOM 1221 C C . SER A 1 160 ? -38.532 -13.574 58.819 1.00 84.94 160 SER A C 1
ATOM 1223 O O . SER A 1 160 ? -38.484 -13.975 59.977 1.00 84.94 160 SER A O 1
ATOM 1225 N N . ASN A 1 161 ? -37.477 -13.619 58.007 1.00 80.62 161 ASN A N 1
ATOM 1226 C CA . ASN A 1 161 ? -36.124 -14.048 58.367 1.00 80.62 161 ASN A CA 1
ATOM 1227 C C . ASN A 1 161 ? -35.236 -12.893 58.887 1.00 80.62 161 ASN A C 1
ATOM 1229 O O . ASN A 1 161 ? -34.044 -13.090 59.112 1.00 80.62 161 ASN A O 1
ATOM 1233 N N . GLY A 1 162 ? -35.780 -11.680 59.039 1.00 82.31 162 GLY A N 1
ATOM 1234 C CA . GLY A 1 162 ? -35.039 -10.499 59.481 1.00 82.31 162 GLY A CA 1
ATOM 1235 C C . GLY A 1 162 ? -34.122 -9.878 58.421 1.00 82.31 162 GLY A C 1
ATOM 1236 O O . GLY A 1 162 ? -33.278 -9.048 58.775 1.00 82.31 162 GLY A O 1
ATOM 1237 N N . ALA A 1 163 ? -34.256 -10.262 57.148 1.00 87.44 163 ALA A N 1
ATOM 1238 C CA . ALA A 1 163 ? -33.516 -9.667 56.042 1.00 87.44 163 ALA A CA 1
ATOM 1239 C C . ALA A 1 163 ? -34.186 -8.383 55.531 1.00 87.44 163 ALA A C 1
ATOM 1241 O O . ALA A 1 163 ? -35.410 -8.287 55.436 1.00 87.44 163 ALA A O 1
ATOM 1242 N N . GLN A 1 164 ? -33.364 -7.399 55.173 1.00 91.19 164 GLN A N 1
ATOM 1243 C CA . GLN A 1 164 ? -33.757 -6.206 54.425 1.00 91.19 164 GLN A CA 1
ATOM 1244 C C . GLN A 1 164 ? -32.922 -6.104 53.157 1.00 91.19 164 GLN A C 1
ATOM 1246 O O . GLN A 1 164 ? -31.733 -6.425 53.168 1.00 91.19 164 GLN A O 1
ATOM 1251 N N . THR A 1 165 ? -33.523 -5.609 52.079 1.00 91.50 165 THR A N 1
ATOM 1252 C CA . THR A 1 165 ? -32.856 -5.440 50.789 1.00 91.50 165 THR A CA 1
ATOM 1253 C C . THR A 1 165 ? -33.075 -4.035 50.237 1.00 91.50 165 THR A C 1
ATOM 1255 O O . THR A 1 165 ? -34.160 -3.477 50.361 1.00 91.50 165 THR A O 1
ATOM 1258 N N . ARG A 1 166 ? -32.066 -3.473 49.569 1.00 93.81 166 ARG A N 1
ATOM 1259 C CA . ARG A 1 166 ? -32.206 -2.298 48.699 1.00 93.81 166 ARG A CA 1
ATOM 1260 C C . ARG A 1 166 ? -31.605 -2.552 47.321 1.00 93.81 166 ARG A C 1
ATOM 1262 O O . ARG A 1 166 ? -30.717 -3.399 47.171 1.00 93.81 166 ARG A O 1
ATOM 1269 N N . VAL A 1 167 ? -32.079 -1.806 46.329 1.00 93.00 167 VAL A N 1
ATOM 1270 C CA . VAL A 1 167 ? -31.684 -1.952 44.922 1.00 93.00 167 VAL A CA 1
ATOM 1271 C C . VAL A 1 167 ? -31.272 -0.615 44.311 1.00 93.00 167 VAL A C 1
ATOM 1273 O O . VAL A 1 167 ? -31.692 0.444 44.770 1.00 93.00 167 VAL A O 1
ATOM 1276 N N . ARG A 1 168 ? -30.440 -0.655 43.275 1.00 90.94 168 ARG A N 1
ATOM 1277 C CA . ARG A 1 168 ? -30.126 0.482 42.398 1.00 90.94 168 ARG A CA 1
ATOM 1278 C C . ARG A 1 168 ? -30.173 0.023 40.946 1.00 90.94 168 ARG A C 1
ATOM 1280 O O . ARG A 1 168 ? -29.937 -1.154 40.666 1.00 90.94 168 ARG A O 1
ATOM 1287 N N . HIS A 1 169 ? -30.453 0.944 40.038 1.00 88.38 169 HIS A N 1
ATOM 1288 C CA . HIS A 1 169 ? -30.548 0.664 38.610 1.00 88.38 169 HIS A CA 1
ATOM 1289 C C . HIS A 1 169 ? -29.352 1.270 37.878 1.00 88.38 169 HIS A C 1
ATOM 1291 O O . HIS A 1 169 ? -28.718 2.204 38.366 1.00 88.38 169 HIS A O 1
ATOM 1297 N N . CYS A 1 170 ? -29.008 0.679 36.739 1.00 86.06 170 CYS A N 1
ATOM 1298 C CA . CYS A 1 170 ? -27.971 1.197 35.862 1.00 86.06 170 CYS A CA 1
ATOM 1299 C C . CYS A 1 170 ? -28.612 2.139 34.840 1.00 86.06 170 CYS A C 1
ATOM 1301 O O . CYS A 1 170 ? -29.398 1.677 34.010 1.00 86.06 170 CYS A O 1
ATOM 1303 N N . ASP A 1 171 ? -28.285 3.426 34.891 1.00 83.62 171 ASP A N 1
ATOM 1304 C CA . ASP A 1 171 ? -28.787 4.426 33.955 1.00 83.62 171 ASP A CA 1
ATOM 1305 C C . ASP A 1 171 ? -27.866 4.450 32.729 1.00 83.62 171 ASP A C 1
ATOM 1307 O O . ASP A 1 171 ? -26.827 5.092 32.723 1.00 83.62 171 ASP A O 1
ATOM 1311 N N . VAL A 1 172 ? -28.201 3.714 31.671 1.00 76.19 172 VAL A N 1
ATOM 1312 C CA . VAL A 1 172 ? -27.336 3.611 30.482 1.00 76.19 172 VAL A CA 1
ATOM 1313 C C . VAL A 1 172 ? -27.332 4.942 29.716 1.00 76.19 172 VAL A C 1
ATOM 1315 O O . VAL A 1 172 ? -28.246 5.228 28.944 1.00 76.19 172 VAL A O 1
ATOM 1318 N N . LEU A 1 173 ? -26.300 5.761 29.926 1.00 70.81 173 LEU A N 1
ATOM 1319 C CA . LEU A 1 173 ? -26.134 7.075 29.293 1.00 70.81 173 LEU A CA 1
ATOM 1320 C C . LEU A 1 173 ? -25.556 6.981 27.873 1.00 70.81 173 LEU A C 1
ATOM 1322 O O . LEU A 1 173 ? -25.764 7.881 27.059 1.00 70.81 173 LEU A O 1
ATOM 1326 N N . PHE A 1 174 ? -24.849 5.894 27.559 1.00 67.69 174 PHE A N 1
ATOM 1327 C CA . PHE A 1 174 ? -24.193 5.681 26.269 1.00 67.69 174 PHE A CA 1
ATOM 1328 C C . PHE A 1 174 ? -24.550 4.309 25.671 1.00 67.69 174 PHE A C 1
ATOM 1330 O O . PHE A 1 174 ? -24.649 3.327 26.401 1.00 67.69 174 PHE A O 1
ATOM 1337 N N . PRO A 1 175 ? -24.717 4.181 24.343 1.00 65.56 175 PRO A N 1
ATOM 1338 C CA . PRO A 1 175 ? -25.074 2.906 23.709 1.00 65.56 175 PRO A CA 1
ATOM 1339 C C . PRO A 1 175 ? -23.927 1.880 23.693 1.00 65.56 175 PRO A C 1
ATOM 1341 O O . PRO A 1 175 ? -24.147 0.717 23.366 1.00 65.56 175 PRO A O 1
ATOM 1344 N N . THR A 1 176 ? -22.703 2.296 24.027 1.00 65.75 176 THR A N 1
ATOM 1345 C CA . THR A 1 176 ? -21.480 1.491 23.903 1.00 65.75 176 THR A CA 1
ATOM 1346 C C . THR A 1 176 ? -20.565 1.699 25.109 1.00 65.75 176 THR A C 1
ATOM 1348 O O . THR A 1 176 ? -20.277 2.843 25.458 1.00 65.75 176 THR A O 1
ATOM 1351 N N . GLY A 1 177 ? -20.083 0.602 25.702 1.00 65.62 177 GLY A N 1
ATOM 1352 C CA . GLY A 1 177 ? -19.197 0.591 26.874 1.00 65.62 177 GLY A CA 1
ATOM 1353 C C . GLY A 1 177 ? -19.888 0.119 28.164 1.00 65.62 177 GLY A C 1
ATOM 1354 O O . GLY A 1 177 ? -21.086 0.336 28.365 1.00 65.62 177 GLY A O 1
ATOM 1355 N N . ASN A 1 178 ? -19.124 -0.530 29.050 1.00 68.75 178 ASN A N 1
ATOM 1356 C CA . ASN A 1 178 ? -19.610 -1.005 30.350 1.00 68.75 178 ASN A CA 1
ATOM 1357 C C . ASN A 1 178 ? -19.685 0.167 31.343 1.00 68.75 178 ASN A C 1
ATOM 1359 O O . ASN A 1 178 ? -18.662 0.623 31.847 1.00 68.75 178 ASN A O 1
ATOM 1363 N N . GLN A 1 179 ? -20.896 0.649 31.630 1.00 76.12 179 GLN A N 1
ATOM 1364 C CA . GLN A 1 179 ? -21.128 1.852 32.453 1.00 76.12 179 GLN A CA 1
ATOM 1365 C C . GLN A 1 179 ? -21.530 1.558 33.905 1.00 76.12 179 GLN A C 1
ATOM 1367 O O . GLN A 1 179 ? -21.590 2.469 34.733 1.00 76.12 179 GLN A O 1
ATOM 1372 N N . CYS A 1 180 ? -21.795 0.291 34.225 1.00 78.31 180 CYS A N 1
ATOM 1373 C CA . CYS A 1 180 ? -22.128 -0.159 35.570 1.00 78.31 180 CYS A CA 1
ATOM 1374 C C . CYS A 1 180 ? -21.325 -1.405 35.906 1.00 78.31 180 CYS A C 1
ATOM 1376 O O . CYS A 1 180 ? -21.454 -2.439 35.255 1.00 78.31 180 CYS A O 1
ATOM 1378 N N . SER A 1 181 ? -20.508 -1.296 36.949 1.00 76.69 181 SER A N 1
ATOM 1379 C CA . SER A 1 181 ? -19.789 -2.417 37.545 1.00 76.69 181 SER A CA 1
ATOM 1380 C C . SER A 1 181 ? -20.169 -2.547 39.021 1.00 76.69 181 SER A C 1
ATOM 1382 O O . SER A 1 181 ? -20.411 -1.544 39.702 1.00 76.69 181 SER A O 1
ATOM 1384 N N . GLY A 1 182 ? -20.262 -3.786 39.509 1.00 79.50 182 GLY A N 1
ATOM 1385 C CA . GLY A 1 182 ? -20.640 -4.124 40.884 1.00 79.50 182 GLY A CA 1
ATOM 1386 C C . GLY A 1 182 ? -22.119 -4.482 41.089 1.00 79.50 182 GLY A C 1
ATOM 1387 O O . GLY A 1 182 ? -22.891 -4.629 40.144 1.00 79.50 182 GLY A O 1
ATOM 1388 N N . ASN A 1 183 ? -22.515 -4.643 42.357 1.00 84.06 183 ASN A N 1
ATOM 1389 C CA . ASN A 1 183 ? -23.836 -5.165 42.725 1.00 84.06 183 ASN A CA 1
ATOM 1390 C C . ASN A 1 183 ? -24.958 -4.140 42.500 1.00 84.06 183 ASN A C 1
ATOM 1392 O O . ASN A 1 183 ? -24.816 -2.959 42.836 1.00 84.06 183 ASN A O 1
ATOM 1396 N N . ASN A 1 184 ? -26.102 -4.616 42.009 1.00 89.75 184 ASN A N 1
ATOM 1397 C CA . ASN A 1 184 ? -27.349 -3.853 41.879 1.00 89.75 184 ASN A CA 1
ATOM 1398 C C . ASN A 1 184 ? -28.330 -4.086 43.047 1.00 89.75 184 ASN A C 1
ATOM 1400 O O . ASN A 1 184 ? -29.280 -3.325 43.205 1.00 89.75 184 ASN A O 1
ATOM 1404 N N . LYS A 1 185 ? -28.101 -5.113 43.875 1.00 92.31 185 LYS A N 1
ATOM 1405 C CA . LYS A 1 185 ? -28.927 -5.494 45.029 1.00 92.31 185 LYS A CA 1
ATOM 1406 C C . LYS A 1 185 ? -28.024 -5.846 46.210 1.00 92.31 185 LYS A C 1
ATOM 1408 O O . LYS A 1 185 ? -27.072 -6.605 46.050 1.00 92.31 185 LYS A O 1
ATOM 1413 N N . ILE A 1 186 ? -28.312 -5.292 47.386 1.00 91.12 186 ILE A N 1
ATOM 1414 C CA . ILE A 1 186 ? -27.608 -5.611 48.639 1.00 91.12 186 ILE A CA 1
ATOM 1415 C C . ILE A 1 186 ? -28.648 -5.981 49.689 1.00 91.12 186 ILE A C 1
ATOM 1417 O O . ILE A 1 186 ? -29.640 -5.268 49.845 1.00 91.12 186 ILE A O 1
ATOM 1421 N N . SER A 1 187 ? -28.395 -7.066 50.420 1.00 89.19 187 SER A N 1
ATOM 1422 C CA . SER A 1 187 ? -29.233 -7.544 51.518 1.00 89.19 187 SER A CA 1
ATOM 1423 C C . SER A 1 187 ? -28.449 -7.613 52.827 1.00 89.19 187 SER A C 1
ATOM 1425 O O . SER A 1 187 ? -27.315 -8.091 52.843 1.00 89.19 187 SER A O 1
ATOM 1427 N N . ILE A 1 188 ? -29.061 -7.172 53.923 1.00 87.31 188 ILE A N 1
ATOM 1428 C CA . ILE A 1 188 ? -28.530 -7.305 55.283 1.00 87.31 188 ILE A CA 1
ATOM 1429 C C . ILE A 1 188 ? -29.513 -8.161 56.073 1.00 87.31 188 ILE A C 1
ATOM 1431 O O . ILE A 1 188 ? -30.693 -7.828 56.147 1.00 87.31 188 ILE A O 1
ATOM 1435 N N . ALA A 1 189 ? -29.032 -9.243 56.680 1.00 80.00 189 ALA A N 1
ATOM 1436 C CA . ALA A 1 189 ? -29.778 -9.986 57.688 1.00 80.00 189 ALA A CA 1
ATOM 1437 C C . ALA A 1 189 ? -29.214 -9.637 59.066 1.00 80.00 189 ALA A C 1
ATOM 1439 O O . ALA A 1 189 ? -27.995 -9.635 59.263 1.00 80.00 189 ALA A O 1
ATOM 1440 N N . ARG A 1 190 ? -30.085 -9.343 60.037 1.00 58.62 190 ARG A N 1
ATOM 1441 C CA . ARG A 1 190 ? -29.661 -9.333 61.439 1.00 58.62 190 ARG A CA 1
ATOM 1442 C C . ARG A 1 190 ? -29.277 -10.765 61.794 1.00 58.62 190 ARG A C 1
ATOM 1444 O O . ARG A 1 190 ? -30.140 -11.629 61.871 1.00 58.62 190 ARG A O 1
ATOM 1451 N N . SER A 1 191 ? -27.985 -11.008 62.004 1.00 51.88 191 SER A N 1
ATOM 1452 C CA . SER A 1 191 ? -27.528 -12.227 62.663 1.00 51.88 191 SER A CA 1
ATOM 1453 C C . SER A 1 191 ? -28.142 -12.251 64.061 1.00 51.88 191 SER A C 1
ATOM 1455 O O . SER A 1 191 ? -27.622 -11.629 64.986 1.00 51.88 191 SER A O 1
ATOM 1457 N N . SER A 1 192 ? -29.266 -12.943 64.232 1.00 50.94 192 SER A N 1
ATOM 1458 C CA . SER A 1 192 ? -29.619 -13.504 65.528 1.00 50.94 192 SER A CA 1
ATOM 1459 C C . SER A 1 192 ? -28.705 -14.708 65.754 1.00 50.94 192 SER A C 1
ATOM 1461 O O . SER A 1 192 ? -29.138 -15.856 65.708 1.00 50.94 192 SER A O 1
ATOM 1463 N N . GLN A 1 193 ? -27.412 -14.455 65.972 1.00 46.84 193 GLN A N 1
ATOM 1464 C CA . GLN A 1 193 ? -26.592 -15.388 66.734 1.00 46.84 193 GLN A CA 1
ATOM 1465 C C . GLN A 1 193 ? -26.991 -15.235 68.199 1.00 46.84 193 GLN A C 1
ATOM 1467 O O . GLN A 1 193 ? -26.282 -14.663 69.024 1.00 46.84 193 GLN A O 1
ATOM 1472 N N . GLU A 1 194 ? -28.172 -15.749 68.511 1.00 52.41 194 GLU A N 1
ATOM 1473 C CA . GLU A 1 194 ? -28.340 -16.385 69.797 1.00 52.41 194 GLU A CA 1
ATOM 1474 C C . GLU A 1 194 ? -27.506 -17.674 69.728 1.00 52.41 194 GLU A C 1
ATOM 1476 O O . GLU A 1 194 ? -27.585 -18.441 68.770 1.00 52.41 194 GLU A O 1
ATOM 1481 N N . GLU A 1 195 ? -26.630 -17.825 70.720 1.00 48.62 195 GLU A N 1
ATOM 1482 C CA . GLU A 1 195 ? -25.856 -19.031 71.022 1.00 48.62 195 GLU A CA 1
ATOM 1483 C C . GLU A 1 195 ? -24.499 -19.245 70.318 1.00 48.62 195 GLU A C 1
ATOM 1485 O O . GLU A 1 195 ? -24.223 -20.242 69.657 1.00 48.62 195 GLU A O 1
ATOM 1490 N N . ARG A 1 196 ? -23.541 -18.364 70.631 1.00 50.38 196 ARG A N 1
ATOM 1491 C CA . ARG A 1 196 ? -22.192 -18.826 71.015 1.00 50.38 196 ARG A CA 1
ATOM 1492 C C . ARG A 1 196 ? -21.731 -18.152 72.302 1.00 50.38 196 ARG A C 1
ATOM 1494 O O . ARG A 1 196 ? -20.771 -17.389 72.323 1.00 50.38 196 ARG A O 1
ATOM 1501 N N . ARG A 1 197 ? -22.402 -18.466 73.410 1.00 43.25 197 ARG A N 1
ATOM 1502 C CA . ARG A 1 197 ? -21.735 -18.438 74.715 1.00 43.25 197 ARG A CA 1
ATOM 1503 C C . ARG A 1 197 ? -21.083 -19.805 74.906 1.00 43.25 197 ARG A C 1
ATOM 1505 O O . ARG A 1 197 ? -21.770 -20.747 75.280 1.00 43.25 197 ARG A O 1
ATOM 1512 N N . CYS A 1 198 ? -19.765 -19.920 74.712 1.00 46.25 198 CYS A N 1
ATOM 1513 C CA . CYS A 1 198 ? -19.020 -20.919 75.489 1.00 46.25 198 CYS A CA 1
ATOM 1514 C C . CYS A 1 198 ? -19.079 -20.411 76.945 1.00 46.25 198 CYS A C 1
ATOM 1516 O O . CYS A 1 198 ? -18.238 -19.630 77.383 1.00 46.25 198 CYS A O 1
ATOM 1518 N N . GLY A 1 199 ? -20.164 -20.731 77.654 1.00 48.72 199 GLY A N 1
ATOM 1519 C CA . GLY A 1 199 ? -20.325 -20.418 79.066 1.00 48.72 199 GLY A CA 1
ATOM 1520 C C . GLY A 1 199 ? -19.414 -21.327 79.876 1.00 48.72 199 GLY A C 1
ATOM 1521 O O . GLY A 1 199 ? -19.723 -22.498 80.064 1.00 48.72 199 GLY A O 1
ATOM 1522 N N . ALA A 1 200 ? -18.293 -20.801 80.362 1.00 54.19 200 ALA A N 1
ATOM 1523 C CA . ALA A 1 200 ? -17.509 -21.479 81.384 1.00 54.19 200 ALA A CA 1
ATOM 1524 C C . ALA A 1 200 ? -18.203 -21.278 82.740 1.00 54.19 200 ALA A C 1
ATOM 1526 O O . ALA A 1 200 ? -17.883 -20.350 83.479 1.00 54.19 200 ALA A O 1
ATOM 1527 N N . VAL A 1 201 ? -19.186 -22.120 83.062 1.00 58.25 201 VAL A N 1
ATOM 1528 C CA . VAL A 1 201 ? -19.721 -22.210 84.427 1.00 58.25 201 VAL A CA 1
ATOM 1529 C C . VAL A 1 201 ? -19.121 -23.457 85.062 1.00 58.25 201 VAL A C 1
ATOM 1531 O O . VAL A 1 201 ? -19.569 -24.571 84.821 1.00 58.25 201 VAL A O 1
ATOM 1534 N N . GLY A 1 202 ? -18.048 -23.273 85.828 1.00 52.19 202 GLY A N 1
ATOM 1535 C CA . GLY A 1 202 ? -17.350 -24.376 86.480 1.00 52.19 202 GLY A CA 1
ATOM 1536 C C . GLY A 1 202 ? -16.230 -23.903 87.397 1.00 52.19 202 GLY A C 1
ATOM 1537 O O . GLY A 1 202 ? -15.068 -24.208 87.151 1.00 52.19 202 GLY A O 1
ATOM 1538 N N . LEU A 1 203 ? -16.568 -23.161 88.457 1.00 55.31 203 LEU A N 1
ATOM 1539 C CA . LEU A 1 203 ? -15.668 -22.963 89.597 1.00 55.31 203 LEU A CA 1
ATOM 1540 C C . LEU A 1 203 ? -15.531 -24.306 90.332 1.00 55.31 203 LEU A C 1
ATOM 1542 O O . LEU A 1 203 ? -16.271 -24.583 91.271 1.00 55.31 203 LEU A O 1
ATOM 1546 N N . SER A 1 204 ? -14.626 -25.172 89.881 1.00 57.88 204 SER A N 1
ATOM 1547 C CA . SER A 1 204 ? -14.236 -26.358 90.645 1.00 57.88 204 SER A CA 1
ATOM 1548 C C . SER A 1 204 ? -12.800 -26.178 91.121 1.00 57.88 204 SER A C 1
ATOM 1550 O O . SER A 1 204 ? -11.873 -26.082 90.324 1.00 57.88 204 SER A O 1
ATOM 1552 N N . SER A 1 205 ? -12.614 -26.112 92.439 1.00 57.81 205 SER A N 1
ATOM 1553 C CA . SER A 1 205 ? -11.340 -25.827 93.122 1.00 57.81 205 SER A CA 1
ATOM 1554 C C . SER A 1 205 ? -10.317 -26.970 93.037 1.00 57.81 205 SER A C 1
ATOM 1556 O O . SER A 1 205 ? -9.425 -27.084 93.873 1.00 57.81 205 SER A O 1
ATOM 1558 N N . SER A 1 206 ? -10.462 -27.851 92.049 1.00 71.19 206 SER A N 1
ATOM 1559 C CA . SER A 1 206 ? -9.604 -29.009 91.832 1.00 71.19 206 SER A CA 1
ATOM 1560 C C . SER A 1 206 ? -8.749 -28.788 90.588 1.00 71.19 206 SER A C 1
ATOM 1562 O O . SER A 1 206 ? -9.227 -28.288 89.571 1.00 71.19 206 SER A O 1
ATOM 1564 N N . VAL A 1 207 ? -7.476 -29.182 90.654 1.00 74.00 207 VAL A N 1
ATOM 1565 C CA . VAL A 1 207 ? -6.509 -29.002 89.554 1.00 74.00 207 VAL A CA 1
ATOM 1566 C C . VAL A 1 207 ? -6.998 -29.666 88.258 1.00 74.00 207 VAL A C 1
ATOM 1568 O O . VAL A 1 207 ? -6.833 -29.101 87.180 1.00 74.00 207 VAL A O 1
ATOM 1571 N N . LEU A 1 208 ? -7.684 -30.813 88.355 1.00 73.25 208 LEU A N 1
ATOM 1572 C CA . LEU A 1 208 ? -8.304 -31.467 87.196 1.00 73.25 208 LEU A CA 1
ATOM 1573 C C . LEU A 1 208 ? -9.427 -30.626 86.569 1.00 73.25 208 LEU A C 1
ATOM 1575 O O . LEU A 1 208 ? -9.543 -30.577 85.348 1.00 73.25 208 LEU A O 1
ATOM 1579 N N . GLY A 1 209 ? -10.224 -29.934 87.382 1.00 71.75 209 GLY A N 1
ATOM 1580 C CA . GLY A 1 209 ? -11.294 -29.058 86.909 1.00 71.75 209 GLY A CA 1
ATOM 1581 C C . GLY A 1 209 ? -10.787 -27.859 86.103 1.00 71.75 209 GLY A C 1
ATOM 1582 O O . GLY A 1 209 ? -11.348 -27.523 85.057 1.00 71.75 209 GLY A O 1
ATOM 1583 N N . CYS A 1 210 ? -9.672 -27.260 86.530 1.00 74.38 210 CYS A N 1
ATOM 1584 C CA . CYS A 1 210 ? -9.002 -26.196 85.775 1.00 74.38 210 CYS A CA 1
ATOM 1585 C C . CYS A 1 210 ? -8.418 -26.701 84.447 1.00 74.38 210 CYS A C 1
ATOM 1587 O O . CYS A 1 210 ? -8.486 -26.006 83.437 1.00 74.38 210 CYS A O 1
ATOM 1589 N N . LEU A 1 211 ? -7.877 -27.921 84.412 1.00 77.38 211 LEU A N 1
ATOM 1590 C CA . LEU A 1 211 ? -7.333 -28.486 83.175 1.00 77.38 211 LEU A CA 1
ATOM 1591 C C . LEU A 1 211 ? -8.435 -28.770 82.148 1.00 77.38 211 LEU A C 1
ATOM 1593 O O . LEU A 1 211 ? -8.272 -28.438 80.976 1.00 77.38 211 LEU A O 1
ATOM 1597 N N . VAL A 1 212 ? -9.581 -29.308 82.573 1.00 80.12 212 VAL A N 1
ATOM 1598 C CA . VAL A 1 212 ? -10.708 -29.570 81.661 1.00 80.12 212 VAL A CA 1
ATOM 1599 C C . VAL A 1 212 ? -11.307 -28.265 81.135 1.00 80.12 212 VAL A C 1
ATOM 1601 O O . VAL A 1 212 ? -11.582 -28.160 79.942 1.00 80.12 212 VAL A O 1
ATOM 1604 N N . THR A 1 213 ? -11.444 -27.237 81.975 1.00 77.44 213 THR A N 1
ATOM 1605 C CA . THR A 1 213 ? -11.953 -25.933 81.522 1.00 77.44 213 THR A CA 1
ATOM 1606 C C . THR A 1 213 ? -10.992 -25.237 80.554 1.00 77.44 213 THR A C 1
ATOM 1608 O O . THR A 1 213 ? -11.452 -24.688 79.554 1.00 77.44 213 THR A O 1
ATOM 1611 N N . LEU A 1 214 ? -9.672 -25.332 80.753 1.00 78.50 214 LEU A N 1
ATOM 1612 C CA . LEU A 1 214 ? -8.674 -24.818 79.802 1.00 78.50 214 LEU A CA 1
ATOM 1613 C C . LEU A 1 214 ? -8.644 -25.596 78.477 1.00 78.50 214 LEU A C 1
ATOM 1615 O O . LEU A 1 214 ? -8.470 -24.997 77.411 1.00 78.50 214 LEU A O 1
ATOM 1619 N N . LEU A 1 215 ? -8.848 -26.914 78.506 1.00 80.81 215 LEU A N 1
ATOM 1620 C CA . LEU A 1 215 ? -8.945 -27.728 77.290 1.00 80.81 215 LEU A CA 1
ATOM 1621 C C . LEU A 1 215 ? -10.206 -27.395 76.487 1.00 80.81 215 LEU A C 1
ATOM 1623 O O . LEU A 1 215 ? -10.127 -27.204 75.277 1.00 80.81 215 LEU A O 1
ATOM 1627 N N . VAL A 1 216 ? -11.351 -27.234 77.153 1.00 81.94 216 VAL A N 1
ATOM 1628 C CA . VAL A 1 216 ? -12.597 -26.808 76.496 1.00 81.94 216 VAL A CA 1
ATOM 1629 C C . VAL A 1 216 ? -12.467 -25.382 75.952 1.00 81.94 216 VAL A C 1
ATOM 1631 O O . VAL A 1 216 ? -12.893 -25.111 74.830 1.00 81.94 216 VAL A O 1
ATOM 1634 N N . TYR A 1 217 ? -11.821 -24.480 76.694 1.00 77.81 217 TYR A N 1
ATOM 1635 C CA . TYR A 1 217 ? -11.587 -23.104 76.256 1.00 77.81 217 TYR A CA 1
ATOM 1636 C C . TYR A 1 217 ? -10.671 -23.029 75.025 1.00 77.81 217 TYR A C 1
ATOM 16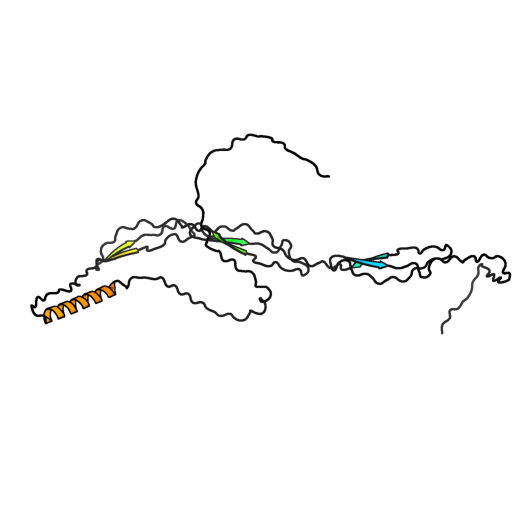38 O O . TYR A 1 217 ? -11.014 -22.381 74.037 1.00 77.81 217 TYR A O 1
ATOM 1646 N N . SER A 1 218 ? -9.539 -23.738 75.043 1.00 79.25 218 SER A N 1
ATOM 1647 C CA . SER A 1 218 ? -8.605 -23.784 73.907 1.00 79.25 218 SER A CA 1
ATOM 1648 C C . SER A 1 218 ? -9.204 -24.475 72.677 1.00 79.25 218 SER A C 1
ATOM 1650 O O . SER A 1 218 ? -8.950 -24.048 71.549 1.00 79.25 218 SER A O 1
ATOM 1652 N N . TYR A 1 219 ? -10.063 -25.479 72.874 1.00 80.44 219 TYR A N 1
ATOM 1653 C CA . TYR A 1 219 ? -10.827 -26.103 71.797 1.00 80.44 219 TYR A CA 1
ATOM 1654 C C . TYR A 1 219 ? -11.868 -25.144 71.188 1.00 80.44 219 TYR A C 1
ATOM 1656 O O . TYR A 1 219 ? -11.890 -24.985 69.966 1.00 80.44 219 TYR A O 1
ATOM 1664 N N . CYS A 1 220 ? -12.659 -24.430 72.010 1.00 74.69 220 CYS A N 1
ATOM 1665 C CA . CYS A 1 220 ? -13.584 -23.383 71.535 1.00 74.69 220 CYS A CA 1
ATOM 1666 C C . CYS A 1 220 ? -12.830 -22.307 70.728 1.00 74.69 220 CYS A C 1
ATOM 1668 O O . CYS A 1 220 ? -13.285 -21.925 69.649 1.00 74.69 220 CYS A O 1
ATOM 1670 N N . GLN A 1 221 ? -11.666 -21.849 71.209 1.00 68.25 221 GLN A N 1
ATOM 1671 C CA . GLN A 1 221 ? -10.869 -20.836 70.509 1.00 68.25 221 GLN A CA 1
ATOM 1672 C C . GLN A 1 221 ? -10.375 -21.314 69.138 1.00 68.25 221 GLN A C 1
ATOM 1674 O O . GLN A 1 221 ? -10.498 -20.582 68.152 1.00 68.25 221 GLN A O 1
ATOM 1679 N N . ARG A 1 222 ? -9.878 -22.554 69.034 1.00 67.69 222 ARG A N 1
ATOM 1680 C CA . ARG A 1 222 ? -9.445 -23.108 67.741 1.00 67.69 222 ARG A CA 1
ATOM 1681 C C . ARG A 1 222 ? -10.597 -23.246 66.748 1.00 67.69 222 ARG A C 1
ATOM 1683 O O . ARG A 1 222 ? -10.418 -22.930 65.576 1.00 67.69 222 ARG A O 1
ATOM 1690 N N . TYR A 1 223 ? -11.781 -23.640 67.211 1.00 61.38 223 TYR A N 1
ATOM 1691 C CA . TYR A 1 223 ? -12.956 -23.764 66.346 1.00 61.38 223 TYR A CA 1
ATOM 1692 C C . TYR A 1 223 ? -13.426 -22.409 65.788 1.00 61.38 223 TYR A C 1
ATOM 1694 O O . TYR A 1 223 ? -13.819 -22.313 64.628 1.00 61.38 223 TYR A O 1
ATOM 1702 N N . THR A 1 224 ? -13.345 -21.329 66.575 1.00 57.62 224 THR A N 1
ATOM 1703 C CA . THR A 1 224 ? -13.697 -19.981 66.089 1.00 57.62 224 THR A CA 1
ATOM 1704 C C . THR A 1 224 ? -12.728 -19.435 65.041 1.00 57.62 224 THR A C 1
ATOM 1706 O O . THR A 1 224 ? -13.157 -18.714 64.144 1.00 57.62 224 THR A O 1
ATOM 1709 N N . GLN A 1 225 ? -11.449 -19.812 65.105 1.00 49.78 225 GLN A N 1
ATOM 1710 C CA . GLN A 1 225 ? -10.419 -19.331 64.179 1.00 49.78 225 GLN A CA 1
ATOM 1711 C C . GLN A 1 225 ? -10.596 -19.906 62.763 1.00 49.78 225 GLN A C 1
ATOM 1713 O O . GLN A 1 225 ? -10.334 -19.227 61.777 1.00 49.78 225 GLN A O 1
ATOM 1718 N N . GLN A 1 226 ? -11.155 -21.113 62.656 1.00 46.41 226 GLN A N 1
ATOM 1719 C CA . GLN A 1 226 ? -11.408 -21.794 61.383 1.00 46.41 226 GLN A CA 1
ATOM 1720 C C . GLN A 1 226 ? -12.528 -21.145 60.541 1.00 46.41 226 GLN A C 1
ATOM 1722 O O . GLN A 1 226 ? -12.652 -21.438 59.356 1.00 46.41 226 GLN A O 1
ATOM 1727 N N . ALA A 1 227 ? -13.336 -20.252 61.128 1.00 44.69 227 ALA A N 1
ATOM 1728 C CA . ALA A 1 227 ? -14.473 -19.612 60.460 1.00 44.69 227 ALA A CA 1
ATOM 1729 C C . ALA A 1 227 ? -14.154 -18.248 59.813 1.00 44.69 227 ALA A C 1
ATOM 1731 O O . ALA A 1 227 ? -14.979 -17.742 59.056 1.00 44.69 227 ALA A O 1
ATOM 1732 N N . HIS A 1 228 ? -13.006 -17.626 60.108 1.00 44.78 228 HIS A N 1
ATOM 1733 C CA . HIS A 1 228 ? -12.633 -16.313 59.547 1.00 44.78 228 HIS A CA 1
ATOM 1734 C C . HIS A 1 228 ? -11.719 -16.399 58.315 1.00 44.78 228 HIS A C 1
ATOM 1736 O O . HIS A 1 228 ? -11.579 -15.407 57.609 1.00 44.78 228 HIS A O 1
ATOM 1742 N N . ASP A 1 229 ? -11.190 -17.584 57.996 1.00 42.41 229 ASP A N 1
ATOM 1743 C CA . ASP A 1 229 ? -10.339 -17.814 56.815 1.00 42.41 229 ASP A CA 1
ATOM 1744 C C . ASP A 1 229 ? -11.112 -18.249 55.551 1.00 42.41 229 ASP A C 1
ATOM 1746 O O . ASP A 1 229 ? -10.515 -18.524 54.514 1.00 42.41 229 ASP A O 1
ATOM 1750 N N . ALA A 1 230 ? -12.450 -18.296 55.595 1.00 46.75 230 ALA A N 1
ATOM 1751 C CA . ALA A 1 230 ? -13.283 -18.742 54.470 1.00 46.75 230 ALA A CA 1
ATOM 1752 C C . ALA A 1 230 ? -13.955 -17.604 53.672 1.00 46.75 230 ALA A C 1
ATOM 1754 O O . ALA A 1 230 ? -14.919 -17.846 52.946 1.00 46.75 230 ALA A O 1
ATOM 1755 N N . THR A 1 231 ? -13.463 -16.365 53.760 1.00 49.28 231 THR A N 1
ATOM 1756 C CA . THR A 1 231 ? -13.897 -15.270 52.871 1.00 49.28 231 THR A CA 1
ATOM 1757 C C . THR A 1 231 ? -12.711 -14.620 52.172 1.00 49.28 231 THR A C 1
ATOM 1759 O O . THR A 1 231 ? -12.400 -13.453 52.387 1.00 49.28 231 THR A O 1
ATOM 1762 N N . VAL A 1 232 ? -12.079 -15.385 51.284 1.00 38.22 232 VAL A N 1
ATOM 1763 C CA . VAL A 1 232 ? -11.313 -14.850 50.156 1.00 38.22 232 VAL A CA 1
ATOM 1764 C C . VAL A 1 232 ? -11.949 -15.419 48.891 1.00 38.22 232 VAL A C 1
ATOM 1766 O O . VAL A 1 232 ? -11.696 -16.555 48.500 1.00 38.22 232 VAL A O 1
ATOM 1769 N N . ILE A 1 233 ? -12.843 -14.647 48.271 1.00 40.53 233 ILE A N 1
ATOM 1770 C CA . ILE A 1 233 ? -13.344 -14.962 46.932 1.00 40.53 233 ILE A CA 1
ATOM 1771 C C . ILE A 1 233 ? -12.261 -14.508 45.950 1.00 40.53 233 ILE A C 1
ATOM 1773 O O . ILE A 1 233 ? -12.120 -13.317 45.684 1.00 40.53 233 ILE A O 1
ATOM 1777 N N . HIS A 1 234 ? -11.491 -15.453 45.416 1.00 33.84 234 HIS A N 1
ATOM 1778 C CA . HIS A 1 234 ? -10.727 -15.235 44.190 1.00 33.84 234 HIS A CA 1
ATOM 1779 C C . HIS A 1 234 ? -11.655 -15.411 42.974 1.00 33.84 234 HIS A C 1
ATOM 1781 O O . HIS A 1 234 ? -12.428 -16.372 42.947 1.00 33.84 234 HIS A O 1
ATOM 1787 N N . PRO A 1 235 ? -11.582 -14.556 41.937 1.00 37.06 235 PRO A N 1
ATOM 1788 C CA . PRO A 1 235 ? -12.195 -14.857 40.652 1.00 37.06 235 PRO A CA 1
ATOM 1789 C C . PRO A 1 235 ? -11.314 -15.868 39.905 1.00 37.06 235 PRO A C 1
ATOM 1791 O O . PRO A 1 235 ? -10.194 -15.552 39.514 1.00 37.06 235 PRO A O 1
ATOM 1794 N N . ILE A 1 236 ? -11.817 -17.086 39.696 1.00 36.00 236 ILE A N 1
ATOM 1795 C CA . ILE A 1 236 ? -11.204 -18.060 38.786 1.00 36.00 236 ILE A CA 1
ATOM 1796 C C . ILE A 1 236 ? -12.097 -18.139 37.548 1.00 36.00 236 ILE A C 1
ATOM 1798 O O . ILE A 1 236 ? -13.169 -18.738 37.583 1.00 36.00 236 ILE A O 1
ATOM 1802 N N . SER A 1 237 ? -11.651 -17.521 36.455 1.00 34.94 237 SER A N 1
ATOM 1803 C CA . SER A 1 237 ? -12.105 -17.865 35.108 1.00 34.94 237 SER A CA 1
ATOM 1804 C C . SER A 1 237 ? -11.066 -18.806 34.509 1.00 34.94 237 SER A C 1
ATOM 1806 O O . SER A 1 237 ? -9.927 -18.404 34.278 1.00 34.94 237 SER A O 1
ATOM 1808 N N . ALA A 1 238 ? -11.445 -20.062 34.293 1.00 37.03 238 ALA A N 1
ATOM 1809 C CA . ALA A 1 238 ? -10.696 -20.993 33.464 1.00 37.03 238 ALA A CA 1
ATOM 1810 C C . ALA A 1 238 ? -11.461 -21.157 32.146 1.00 37.03 238 ALA A C 1
ATOM 1812 O O . ALA A 1 238 ? -12.526 -21.770 32.115 1.00 37.03 238 ALA A O 1
ATOM 1813 N N . ALA A 1 239 ? -10.926 -20.597 31.061 1.00 39.25 239 ALA A N 1
ATOM 1814 C CA . ALA A 1 239 ? -11.323 -20.973 29.710 1.00 39.25 239 ALA A CA 1
ATOM 1815 C C . ALA A 1 239 ? -10.440 -22.149 29.248 1.00 39.25 239 ALA A C 1
ATOM 1817 O O . ALA A 1 239 ? -9.222 -22.089 29.437 1.00 39.25 239 ALA A O 1
ATOM 1818 N N . PRO A 1 240 ? -10.999 -23.213 28.646 1.00 40.47 240 PRO A N 1
ATOM 1819 C CA . PRO A 1 240 ? -10.198 -24.292 28.087 1.00 40.47 240 PRO A CA 1
ATOM 1820 C C . PRO A 1 240 ? -9.664 -23.901 26.700 1.00 40.47 240 PRO A C 1
ATOM 1822 O O . PRO A 1 240 ? -10.426 -23.562 25.796 1.00 40.47 240 PRO A O 1
ATOM 1825 N N . LEU A 1 241 ? -8.344 -23.982 26.524 1.00 39.03 241 LEU A N 1
ATOM 1826 C CA . LEU A 1 241 ? -7.686 -23.985 25.216 1.00 39.03 241 LEU A CA 1
ATOM 1827 C C . LEU A 1 241 ? -7.967 -25.326 24.527 1.00 39.03 241 LEU A C 1
ATOM 1829 O O . LEU A 1 241 ? -7.554 -26.376 25.014 1.00 39.03 241 LEU A O 1
ATOM 1833 N N . ASN A 1 242 ? -8.661 -25.288 23.390 1.00 35.09 242 ASN A N 1
ATOM 1834 C CA . ASN A 1 242 ? -8.854 -26.446 22.524 1.00 35.09 242 ASN A CA 1
ATOM 1835 C C . ASN A 1 242 ? -7.762 -26.444 21.443 1.00 35.09 242 ASN A C 1
ATOM 1837 O O . ASN A 1 242 ? -7.824 -25.671 20.489 1.00 35.09 242 ASN A O 1
ATOM 1841 N N . THR A 1 243 ? -6.736 -27.278 21.607 1.00 46.78 243 THR A N 1
ATOM 1842 C CA . THR A 1 243 ? -5.697 -27.495 20.594 1.00 46.78 243 THR A CA 1
ATOM 1843 C C . THR A 1 243 ? -6.114 -28.635 19.673 1.00 46.78 243 THR A C 1
ATOM 1845 O O . THR A 1 243 ? -5.874 -29.806 19.960 1.00 46.78 243 THR A O 1
ATOM 1848 N N . SER A 1 244 ? -6.728 -28.297 18.549 1.00 40.50 244 SER A N 1
ATOM 1849 C CA . SER A 1 244 ? -6.893 -29.211 17.422 1.00 40.50 244 SER A CA 1
ATOM 1850 C C . SER A 1 244 ? -6.996 -28.372 16.165 1.00 40.50 244 SER A C 1
ATOM 1852 O O . SER A 1 244 ? -8.087 -27.889 15.914 1.00 40.50 244 SER A O 1
ATOM 1854 N N . ILE A 1 245 ? -5.869 -28.125 15.477 1.00 45.94 245 ILE A N 1
ATOM 1855 C CA . ILE A 1 245 ? -5.675 -28.206 14.010 1.00 45.94 245 ILE A CA 1
ATOM 1856 C C . ILE A 1 245 ? -4.152 -28.187 13.753 1.00 45.94 245 ILE A C 1
ATOM 1858 O O . ILE A 1 245 ? -3.564 -27.176 13.379 1.00 45.94 245 ILE A O 1
ATOM 1862 N N . THR A 1 246 ? -3.481 -29.317 13.952 1.00 47.19 246 THR A N 1
ATOM 1863 C CA . THR A 1 246 ? -2.240 -29.635 13.233 1.00 47.19 246 THR A CA 1
ATOM 1864 C C . THR A 1 246 ? -2.665 -30.321 11.941 1.00 47.19 246 THR A C 1
ATOM 1866 O O . THR A 1 246 ? -3.301 -31.364 12.037 1.00 47.19 246 THR A O 1
ATOM 1869 N N . ASN A 1 247 ? -2.399 -29.705 10.774 1.00 44.47 247 ASN A N 1
ATOM 1870 C CA . ASN A 1 247 ? -2.125 -30.357 9.467 1.00 44.47 247 ASN A CA 1
ATOM 1871 C C . ASN A 1 247 ? -2.165 -29.404 8.241 1.00 44.47 247 ASN A C 1
ATOM 1873 O O . ASN A 1 247 ? -2.552 -29.819 7.153 1.00 44.47 247 ASN A O 1
ATOM 1877 N N . HIS A 1 248 ? -1.710 -28.148 8.357 1.00 44.59 248 HIS A N 1
ATOM 1878 C CA . HIS A 1 248 ? -1.454 -27.298 7.172 1.00 44.59 248 HIS A CA 1
ATOM 1879 C C . HIS A 1 248 ? -0.110 -26.539 7.194 1.00 44.59 248 HIS A C 1
ATOM 1881 O O . HIS A 1 248 ? 0.089 -25.613 6.416 1.00 44.59 248 HIS A O 1
ATOM 1887 N N . ILE A 1 249 ? 0.847 -26.957 8.030 1.00 50.84 249 ILE A N 1
ATOM 1888 C CA . ILE A 1 249 ? 2.075 -26.185 8.307 1.00 50.84 249 ILE A CA 1
ATOM 1889 C C . ILE A 1 249 ? 3.069 -26.132 7.123 1.00 50.84 249 ILE A C 1
ATOM 1891 O O . ILE A 1 249 ? 3.819 -25.176 6.999 1.00 50.84 249 ILE A O 1
ATOM 1895 N N . ASN A 1 250 ? 3.013 -27.037 6.144 1.00 42.31 250 ASN A N 1
ATOM 1896 C CA . ASN A 1 250 ? 4.107 -27.166 5.162 1.00 42.31 250 ASN A CA 1
ATOM 1897 C C . ASN A 1 250 ? 4.124 -26.146 3.995 1.00 42.31 250 ASN A C 1
ATOM 1899 O O . ASN A 1 250 ? 4.694 -26.437 2.943 1.00 42.31 250 ASN A O 1
ATOM 1903 N N . LYS A 1 251 ? 3.508 -24.962 4.121 1.00 40.44 251 LYS A N 1
ATOM 1904 C CA . LYS A 1 251 ? 3.634 -23.902 3.093 1.00 40.44 251 LYS A CA 1
ATOM 1905 C C . LYS A 1 251 ? 3.858 -22.483 3.631 1.00 40.44 251 LYS A C 1
ATOM 1907 O O . LYS A 1 251 ? 4.069 -21.584 2.823 1.00 40.44 251 LYS A O 1
ATOM 1912 N N . LEU A 1 252 ? 3.856 -22.284 4.952 1.00 44.81 252 LEU A N 1
ATOM 1913 C CA . LEU A 1 252 ? 4.155 -20.986 5.576 1.00 44.81 252 LEU A CA 1
ATOM 1914 C C . LEU A 1 252 ? 5.627 -20.834 6.006 1.00 44.81 252 LEU A C 1
ATOM 1916 O O . LEU A 1 252 ? 6.100 -19.712 6.165 1.00 44.81 252 LEU A O 1
ATOM 1920 N N . ASP A 1 253 ? 6.395 -21.927 6.058 1.00 41.88 253 ASP A N 1
ATOM 1921 C CA . ASP A 1 253 ? 7.770 -21.950 6.594 1.00 41.88 253 ASP A CA 1
ATOM 1922 C C . ASP A 1 253 ? 8.808 -21.095 5.836 1.00 41.88 253 ASP A C 1
ATOM 1924 O O . ASP A 1 253 ? 9.961 -21.015 6.253 1.00 41.88 253 ASP A O 1
ATOM 1928 N N . LYS A 1 254 ? 8.444 -20.443 4.721 1.00 43.44 254 LYS A N 1
ATOM 1929 C CA . LYS A 1 254 ? 9.365 -19.566 3.976 1.00 43.44 254 LYS A CA 1
ATOM 1930 C C . LYS A 1 254 ? 9.207 -18.071 4.291 1.00 43.44 254 LYS A C 1
ATOM 1932 O O . LYS A 1 254 ? 10.096 -17.308 3.924 1.00 43.44 254 LYS A O 1
ATOM 1937 N N . TYR A 1 255 ? 8.133 -17.636 4.957 1.00 54.66 255 TYR A N 1
ATOM 1938 C CA . TYR A 1 255 ? 7.848 -16.195 5.094 1.00 54.66 255 TYR A CA 1
ATOM 1939 C C . TYR A 1 255 ? 7.396 -15.724 6.487 1.00 54.66 255 TYR A C 1
ATOM 1941 O O . TYR A 1 255 ? 7.150 -14.531 6.665 1.00 54.66 255 TYR A O 1
ATOM 1949 N N . ASP A 1 256 ? 7.363 -16.600 7.493 1.00 40.81 256 ASP A N 1
ATOM 1950 C CA . ASP A 1 256 ? 6.962 -16.231 8.855 1.00 40.81 256 ASP A CA 1
ATOM 1951 C C . ASP A 1 256 ? 8.139 -15.725 9.697 1.00 40.81 256 ASP A C 1
ATOM 1953 O O . ASP A 1 256 ? 8.690 -16.406 10.559 1.00 40.81 256 ASP A O 1
ATOM 1957 N N . SER A 1 257 ? 8.497 -14.466 9.477 1.00 41.94 257 SER A N 1
ATOM 1958 C CA . SER A 1 257 ? 9.165 -13.658 10.496 1.00 41.94 257 SER A CA 1
ATOM 1959 C C . SER A 1 257 ? 8.667 -12.223 10.402 1.00 41.94 257 SER A C 1
ATOM 1961 O O . SER A 1 257 ? 9.379 -11.319 9.973 1.00 41.94 257 SER A O 1
ATOM 1963 N N . VAL A 1 258 ? 7.404 -12.023 10.776 1.00 44.97 258 VAL A N 1
ATOM 1964 C CA . VAL A 1 258 ? 6.899 -10.709 11.178 1.00 44.97 258 VAL A CA 1
ATOM 1965 C C . VAL A 1 258 ? 6.515 -10.841 12.641 1.00 44.97 258 VAL A C 1
ATOM 1967 O O . VAL A 1 258 ? 5.520 -11.477 12.984 1.00 44.97 258 VAL A O 1
ATOM 1970 N N . GLU A 1 259 ? 7.366 -10.300 13.507 1.00 40.38 259 GLU A N 1
ATOM 1971 C CA . GLU A 1 259 ? 7.115 -10.216 14.939 1.00 40.38 259 GLU A CA 1
ATOM 1972 C C . GLU A 1 259 ? 5.760 -9.548 15.175 1.00 40.38 259 GLU A C 1
ATOM 1974 O O . GLU A 1 259 ? 5.491 -8.438 14.712 1.00 40.38 259 GLU A O 1
ATOM 1979 N N . ALA A 1 260 ? 4.888 -10.248 15.898 1.00 33.53 260 ALA A N 1
ATOM 1980 C CA . ALA A 1 260 ? 3.700 -9.647 16.463 1.00 33.53 260 ALA A CA 1
ATOM 1981 C C . ALA A 1 260 ? 4.153 -8.522 17.402 1.00 33.53 260 ALA A C 1
ATOM 1983 O O . ALA A 1 260 ? 4.694 -8.784 18.479 1.00 33.53 260 ALA A O 1
ATOM 1984 N N . ILE A 1 261 ? 3.936 -7.271 16.995 1.00 39.78 261 ILE A N 1
ATOM 1985 C CA . ILE A 1 261 ? 4.053 -6.121 17.887 1.00 39.78 261 ILE A CA 1
ATOM 1986 C C . ILE A 1 261 ? 2.968 -6.303 18.951 1.00 39.78 261 ILE A C 1
ATOM 1988 O O . ILE A 1 261 ? 1.792 -6.020 18.725 1.00 39.78 261 ILE A O 1
ATOM 1992 N N . LYS A 1 262 ? 3.353 -6.843 20.111 1.00 31.81 262 LYS A N 1
ATOM 1993 C CA . LYS A 1 262 ? 2.545 -6.745 21.326 1.00 31.81 262 LYS A CA 1
ATOM 1994 C C . LYS A 1 262 ? 2.409 -5.256 21.659 1.00 31.81 262 LYS A C 1
ATOM 1996 O O . LYS A 1 262 ? 3.426 -4.563 21.642 1.00 31.81 262 LYS A O 1
ATOM 2001 N N . PRO A 1 263 ? 1.212 -4.747 21.990 1.00 36.56 263 PRO A N 1
ATOM 2002 C CA . PRO A 1 263 ? 1.114 -3.434 22.602 1.00 36.56 263 PRO A CA 1
ATOM 2003 C C . PRO A 1 263 ? 1.785 -3.519 23.975 1.00 36.56 263 PRO A C 1
ATOM 2005 O O . PRO A 1 263 ? 1.275 -4.160 24.895 1.00 36.56 263 PRO A O 1
ATOM 2008 N N . ASP A 1 264 ? 2.970 -2.929 24.080 1.00 31.06 264 ASP A N 1
ATOM 2009 C CA . ASP A 1 264 ? 3.693 -2.796 25.333 1.00 31.06 264 ASP A CA 1
ATOM 2010 C C . ASP A 1 264 ? 2.955 -1.757 26.190 1.00 31.06 264 ASP A C 1
ATOM 2012 O O . ASP A 1 264 ? 2.968 -0.555 25.913 1.00 31.06 264 ASP A O 1
ATOM 2016 N N . VAL A 1 265 ? 2.219 -2.228 27.198 1.00 43.28 265 VAL A N 1
ATOM 2017 C CA . VAL A 1 265 ? 1.534 -1.378 28.179 1.00 43.28 265 VAL A CA 1
ATOM 2018 C C . VAL A 1 265 ? 2.565 -0.936 29.214 1.00 43.28 265 VAL A C 1
ATOM 2020 O O . VAL A 1 265 ? 2.575 -1.394 30.351 1.00 43.28 265 VAL A O 1
ATOM 2023 N N . SER A 1 266 ? 3.461 -0.044 28.803 1.00 39.50 266 SER A N 1
ATOM 2024 C CA . SER A 1 266 ? 4.374 0.653 29.710 1.00 39.50 266 SER A CA 1
ATOM 2025 C C . SER A 1 266 ? 4.927 1.921 29.069 1.00 39.50 266 SER A C 1
ATOM 2027 O O . SER A 1 266 ? 6.112 2.034 28.780 1.00 39.50 266 SER A O 1
ATOM 2029 N N . VAL A 1 267 ? 4.062 2.923 28.897 1.00 34.12 267 VAL A N 1
ATOM 2030 C CA . VAL A 1 267 ? 4.502 4.321 28.824 1.00 34.12 267 VAL A CA 1
ATOM 2031 C C . VAL A 1 267 ? 3.679 5.112 29.829 1.00 34.12 267 VAL A C 1
ATOM 2033 O O . VAL A 1 267 ? 2.496 5.384 29.635 1.00 34.12 267 VAL A O 1
ATOM 2036 N N . LEU A 1 268 ? 4.325 5.422 30.950 1.00 34.72 268 LEU A N 1
ATOM 2037 C CA . LEU A 1 268 ? 3.866 6.408 31.916 1.00 34.72 268 LEU A CA 1
ATOM 2038 C C . LEU A 1 268 ? 3.683 7.749 31.192 1.00 34.72 268 LEU A C 1
ATOM 2040 O O . LEU A 1 268 ? 4.622 8.274 30.597 1.00 34.72 268 LEU A O 1
ATOM 2044 N N . LEU A 1 269 ? 2.466 8.284 31.252 1.00 34.50 269 LEU A N 1
ATOM 2045 C CA . LEU A 1 269 ? 2.149 9.657 30.866 1.00 34.50 269 LEU A CA 1
ATOM 2046 C C . LEU A 1 269 ? 2.939 10.640 31.753 1.00 34.50 269 LEU A C 1
ATOM 2048 O O . LEU A 1 269 ? 2.925 10.466 32.975 1.00 34.50 269 LEU A O 1
ATOM 2052 N N . PRO A 1 270 ? 3.542 11.715 31.215 1.00 38.28 270 PRO A N 1
ATOM 2053 C CA . PRO A 1 270 ? 3.743 12.935 31.976 1.00 38.28 270 PRO A CA 1
ATOM 2054 C C . PRO A 1 270 ? 2.462 13.775 31.928 1.00 38.28 270 PRO A C 1
ATOM 2056 O O . PRO A 1 270 ? 1.805 13.892 30.898 1.00 38.28 270 PRO A O 1
ATOM 2059 N N . LEU A 1 271 ? 2.131 14.312 33.094 1.00 36.12 271 LEU A N 1
ATOM 2060 C CA . LEU A 1 271 ? 0.954 15.098 33.440 1.00 36.12 271 LEU A CA 1
ATOM 2061 C C . LEU A 1 271 ? 0.792 16.357 32.567 1.00 36.12 271 LEU A C 1
ATOM 2063 O O . LEU A 1 271 ? 1.773 17.039 32.274 1.00 36.12 271 LEU A O 1
ATOM 2067 N N . ASP A 1 272 ? -0.460 16.674 32.229 1.00 35.53 272 ASP A N 1
ATOM 2068 C CA . ASP A 1 272 ? -0.889 17.996 31.766 1.00 35.53 272 ASP A CA 1
ATOM 2069 C C . ASP A 1 272 ? -0.641 19.056 32.857 1.00 35.53 272 ASP A C 1
ATOM 2071 O O . ASP A 1 272 ? -0.997 18.848 34.019 1.00 35.53 272 ASP A O 1
ATOM 2075 N N . ASP A 1 273 ? -0.105 20.215 32.466 1.00 33.28 273 ASP A N 1
ATOM 2076 C CA . ASP A 1 273 ? -0.048 21.436 33.280 1.00 33.28 273 ASP A CA 1
ATOM 2077 C C . ASP A 1 273 ? -0.779 22.564 32.512 1.00 33.28 273 ASP A C 1
ATOM 2079 O O . ASP A 1 273 ? -0.475 22.781 31.331 1.00 33.28 273 ASP A O 1
ATOM 2083 N N . PRO A 1 274 ? -1.765 23.279 33.095 1.00 41.91 274 PRO A N 1
ATOM 2084 C CA . PRO A 1 274 ? -2.565 24.258 32.370 1.00 41.91 274 PRO A CA 1
ATOM 2085 C C . PRO A 1 274 ? -2.083 25.690 32.639 1.00 41.91 274 PRO A C 1
ATOM 2087 O O . PRO A 1 274 ? -2.364 26.268 33.687 1.00 41.91 274 PRO A O 1
ATOM 2090 N N . ALA A 1 275 ? -1.440 26.326 31.659 1.00 34.69 275 ALA A N 1
ATOM 2091 C CA . ALA A 1 275 ? -1.277 27.780 31.652 1.00 34.69 275 ALA A CA 1
ATOM 2092 C C . ALA A 1 275 ? -1.109 28.336 30.230 1.00 34.69 275 ALA A C 1
ATOM 2094 O O . ALA A 1 275 ? -0.041 28.245 29.640 1.00 34.69 275 ALA A O 1
ATOM 2095 N N . MET A 1 276 ? -2.178 28.938 29.700 1.00 31.00 276 MET A N 1
ATOM 2096 C CA . MET A 1 276 ? -2.217 30.298 29.130 1.00 31.00 276 MET A CA 1
ATOM 2097 C C . MET A 1 276 ? -3.346 30.425 28.105 1.00 31.00 276 MET A C 1
ATOM 2099 O O . MET A 1 276 ? -3.313 29.891 26.999 1.00 31.00 276 MET A O 1
ATOM 2103 N N . HIS A 1 277 ? -4.342 31.217 28.486 1.00 34.88 277 HIS A N 1
ATOM 2104 C CA . HIS A 1 277 ? -5.198 31.941 27.563 1.00 34.88 277 HIS A CA 1
ATOM 2105 C C . HIS A 1 277 ? -4.533 33.277 27.188 1.00 34.88 277 HIS A C 1
ATOM 2107 O O . HIS A 1 277 ? -3.972 33.933 28.063 1.00 34.88 277 HIS A O 1
ATOM 2113 N N . GLN A 1 278 ? -4.735 33.671 25.919 1.00 33.50 278 GLN A N 1
ATOM 2114 C CA . GLN A 1 278 ? -4.724 35.025 25.316 1.00 33.50 278 GLN A CA 1
ATOM 2115 C C . GLN A 1 278 ? -3.594 35.412 24.323 1.00 33.50 278 GLN A C 1
ATOM 2117 O O . GLN A 1 278 ? -2.523 34.815 24.338 1.00 33.50 278 GLN A O 1
ATOM 2122 N N . PRO A 1 279 ? -3.908 36.298 23.341 1.00 37.44 279 PRO A N 1
ATOM 2123 C CA . PRO A 1 279 ? -3.772 35.999 21.911 1.00 37.44 279 PRO A CA 1
ATOM 2124 C C . PRO A 1 279 ? 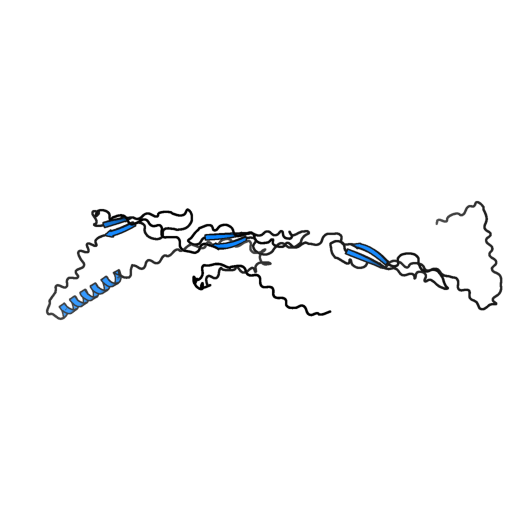-2.555 36.644 21.233 1.00 37.44 279 PRO A C 1
ATOM 2126 O O . PRO A 1 279 ? -2.021 37.654 21.684 1.00 37.44 279 PRO A O 1
ATOM 2129 N N . LEU A 1 280 ? -2.171 36.091 20.079 1.00 30.62 280 LEU A N 1
ATOM 2130 C CA . LEU A 1 280 ? -1.140 36.651 19.207 1.00 30.62 280 LEU A CA 1
ATOM 2131 C C . LEU A 1 280 ? -1.670 37.881 18.457 1.00 30.62 280 LEU A C 1
ATOM 2133 O O . LEU A 1 280 ? -2.554 37.771 17.606 1.00 30.62 280 LEU A O 1
ATOM 2137 N N . SER A 1 281 ? -1.089 39.046 18.756 1.00 31.67 281 SER A N 1
ATOM 2138 C CA . SER A 1 281 ? -1.086 40.192 17.852 1.00 31.67 281 SER A CA 1
ATOM 2139 C C . SER A 1 281 ? -0.009 39.994 16.783 1.00 31.67 281 SER A C 1
ATOM 2141 O O . SER A 1 281 ? 1.085 39.487 17.037 1.00 31.67 281 SER A O 1
ATOM 2143 N N . ALA A 1 282 ? -0.352 40.376 15.558 1.00 38.00 282 ALA A N 1
ATOM 2144 C CA . ALA A 1 282 ? 0.562 40.424 14.435 1.00 38.00 282 ALA A CA 1
ATOM 2145 C C . ALA A 1 282 ? 1.612 41.523 14.650 1.00 38.00 282 ALA A C 1
ATOM 2147 O O . ALA A 1 282 ? 1.258 42.660 14.949 1.00 38.00 282 ALA A O 1
ATOM 2148 N N . ASN A 1 283 ? 2.883 41.201 14.414 1.00 31.17 283 ASN A N 1
ATOM 2149 C CA . ASN A 1 283 ? 3.868 42.182 13.976 1.00 31.17 283 ASN A CA 1
ATOM 2150 C C . ASN A 1 283 ? 4.879 41.515 13.040 1.00 31.17 283 ASN A C 1
ATOM 2152 O O . ASN A 1 283 ? 5.610 40.600 13.414 1.00 31.17 283 ASN A O 1
ATOM 2156 N N . MET A 1 284 ? 4.874 41.993 11.796 1.00 35.38 284 MET A N 1
ATOM 2157 C CA . MET A 1 284 ? 5.894 41.744 10.786 1.00 35.38 284 MET A CA 1
ATOM 2158 C C . MET A 1 284 ? 7.238 42.299 11.268 1.00 35.38 284 MET A C 1
ATOM 2160 O O . MET A 1 284 ? 7.342 43.473 11.614 1.00 35.38 284 MET A O 1
ATOM 2164 N N . GLY A 1 285 ? 8.273 41.464 11.228 1.00 28.84 285 GLY A N 1
ATOM 2165 C CA . GLY A 1 285 ? 9.664 41.856 11.427 1.00 28.84 285 GLY A CA 1
ATOM 2166 C C . GLY A 1 285 ? 10.541 41.118 10.425 1.00 28.84 285 GLY A C 1
ATOM 2167 O O . GLY A 1 285 ? 10.851 39.945 10.604 1.00 28.84 285 GLY A O 1
ATOM 2168 N N . VAL A 1 286 ? 10.889 41.805 9.340 1.00 34.69 286 VAL A N 1
ATOM 2169 C CA . VAL A 1 286 ? 11.826 41.358 8.303 1.00 34.69 286 VAL A CA 1
ATOM 2170 C C . VAL A 1 286 ? 13.224 41.213 8.912 1.00 34.69 286 VAL A C 1
ATOM 2172 O O . VAL A 1 286 ? 13.707 42.139 9.559 1.00 34.69 286 VAL A O 1
ATOM 2175 N N . SER A 1 287 ? 13.904 40.092 8.660 1.00 27.62 287 SER A N 1
ATOM 2176 C CA . SER A 1 287 ? 15.345 39.958 8.901 1.00 27.62 287 SER A CA 1
ATOM 2177 C C . SER A 1 287 ? 16.003 39.235 7.727 1.00 27.62 287 SER A C 1
ATOM 2179 O O . SER A 1 287 ? 15.853 38.028 7.550 1.00 27.62 287 SER A O 1
ATOM 2181 N N . MET A 1 288 ? 16.700 40.015 6.898 1.00 36.34 288 MET A N 1
ATOM 2182 C CA . MET A 1 288 ? 17.618 39.544 5.863 1.00 36.34 288 MET A CA 1
ATOM 2183 C C . MET A 1 288 ? 18.951 39.130 6.490 1.00 36.34 288 MET A C 1
ATOM 2185 O O . MET A 1 288 ? 19.629 39.987 7.049 1.00 36.34 288 MET A O 1
ATOM 2189 N N . ARG A 1 289 ? 19.354 37.867 6.310 1.00 34.19 289 ARG A N 1
ATOM 2190 C CA . ARG A 1 289 ? 20.742 37.353 6.222 1.00 34.19 289 ARG A CA 1
ATOM 2191 C C . ARG A 1 289 ? 20.644 35.991 5.524 1.00 34.19 289 ARG A C 1
ATOM 2193 O O . ARG A 1 289 ? 19.758 35.226 5.869 1.00 34.19 289 ARG A O 1
ATOM 2200 N N . GLY A 1 290 ? 21.449 35.573 4.563 1.00 30.19 290 GLY A N 1
ATOM 2201 C CA . GLY A 1 290 ? 22.632 36.093 3.897 1.00 30.19 290 GLY A CA 1
ATOM 2202 C C . GLY A 1 290 ? 23.090 34.929 3.011 1.00 30.19 290 GLY A C 1
ATOM 2203 O O . GLY A 1 290 ? 23.310 33.834 3.520 1.00 30.19 290 GLY A O 1
ATOM 2204 N N . LEU A 1 291 ? 23.113 35.132 1.695 1.00 32.88 291 LEU A N 1
ATOM 2205 C CA . LEU A 1 291 ? 23.633 34.174 0.720 1.00 32.88 291 LEU A CA 1
ATOM 2206 C C . LEU A 1 291 ? 25.092 34.544 0.458 1.00 32.88 291 LEU A C 1
ATOM 2208 O O . LEU A 1 291 ? 25.357 35.614 -0.086 1.00 32.88 291 LEU A O 1
ATOM 2212 N N . GLU A 1 292 ? 26.013 33.660 0.831 1.00 34.34 292 GLU A N 1
ATOM 2213 C CA . GLU A 1 292 ? 27.352 33.610 0.250 1.00 34.34 292 GLU A CA 1
ATOM 2214 C C . GLU A 1 292 ? 27.564 32.277 -0.469 1.00 34.34 292 GLU A C 1
ATOM 2216 O O . GLU A 1 292 ? 26.983 31.244 -0.139 1.00 34.34 292 GLU A O 1
ATOM 2221 N N . MET A 1 293 ? 28.356 32.408 -1.525 1.00 32.53 293 MET A N 1
ATOM 2222 C CA . MET A 1 293 ? 28.512 31.564 -2.698 1.00 32.53 293 MET A CA 1
ATOM 2223 C C . MET A 1 293 ? 29.305 30.282 -2.444 1.00 32.53 293 MET A C 1
ATOM 2225 O O . MET A 1 293 ? 30.286 30.313 -1.713 1.00 32.53 293 MET A O 1
ATOM 2229 N N . PHE A 1 294 ? 28.999 29.232 -3.214 1.00 32.03 294 PHE A N 1
ATOM 2230 C CA . PHE A 1 294 ? 30.018 28.355 -3.798 1.00 32.03 294 PHE A CA 1
ATOM 2231 C C . PHE A 1 294 ? 29.595 27.917 -5.213 1.00 32.03 294 PHE A C 1
ATOM 2233 O O . PHE A 1 294 ? 28.582 27.240 -5.355 1.00 32.03 294 PHE A O 1
ATOM 2240 N N . TYR A 1 295 ? 30.433 28.331 -6.177 1.00 39.81 295 TYR A N 1
ATOM 2241 C CA . TYR A 1 295 ? 30.610 27.933 -7.588 1.00 39.81 295 TYR A CA 1
ATOM 2242 C C . TYR A 1 295 ? 29.442 28.004 -8.581 1.00 39.81 295 TYR A C 1
ATOM 2244 O O . TYR A 1 295 ? 28.470 27.233 -8.461 1.00 39.81 295 TYR A O 1
#

InterPro domains:
  IPR000884 Thrombospondin type-1 (TSP1) repeat [PF00090] (39-88)
  IPR000884 Thrombospondin type-1 (TSP1) repeat [PF00090] (95-145)
  IPR000884 Thrombospondin type-1 (TSP1) repeat [PF00090] (150-184)
  IPR000884 Thrombospondin type-1 (TSP1) repeat [PS50092] (34-89)
  IPR000884 Thrombospondin type-1 (TSP1) repeat [PS50092] (91-146)
  IPR000884 Thrombospondin type-1 (TSP1) repeat [PS50092] (149-202)
  IPR000884 Thrombospondin type-1 (TSP1) repeat [SM00209] (37-89)
  IPR000884 Thrombospondin type-1 (TSP1) repeat [SM00209] (94-146)
  IPR000884 Thrombospondin type-1 (TSP1) repeat [SM00209] (149-204)
  IPR036383 Thrombospondin type-1 repeat superfamily [G3DSA:2.20.100.10] (33-88)
  IPR036383 Thrombospondin type-1 repeat superfamily [G3DSA:2.20.100.10] (89-145)
  IPR036383 Thrombospondin type-1 repeat superfamily [SSF82895] (34-85)
  IPR036383 Thrombospondin type-1 repeat superfamily [SSF82895] (87-145)
  IPR036383 Thrombospondin type-1 repeat superfamily [SSF82895] (148-182)
  IPR052065 Complement and asymmetry regulator [PTHR22906] (32-146)

Radius of gyration: 53.17 Å; chains: 1; bounding box: 100×75×175 Å

Foldseek 3Di:
DDDDDDDDDDDDDDDDPPPDDDDDDPDPLPPWDAFDKDDKDDWDPFPDQAQKTKIKIFIDRPVPNTPNPHHTDDDDRMDMDIDHNHHDWDAFDKDDKDDWDPFQDQAQKTKIKIFIDRPPPNTPPPHHYDDDDRMDMDIDRHHHAAAQKDDKDDWDDQDPQQKIKIFIDGRCPTPDHDRDDDDGMDMDHPPPPPDDDPDPPFPDPDPVSVVVSVVSVVVSVVVVVVVPPPPDDDDDDDDDDDDDDPDDPVPCVPRPDDDDPDPPPDDDDDDDDDDDDDDDDDDDDDDDDDDDDDD

Secondary structure (DSSP, 8-state):
------------------------S-------B---PPPPPPPPPPS-SSSSEEEEEE--S-TTPPBTTPPPPPS-SEEEEEE--SPPPB---BPPPPPPPPPS-SSS-EEEEEE--B-SSPPBTTPPPPPS-SEEEEEE--SPPPP-BPPPPPPPPPPTTSEEEEE--B---SSSS----S-SEEEEE----------------SHHHHHHHHHHHHHHHHHHHTTTSS--------PPP-----S-GGGTTTT------------PPPPP-----------------------

pLDDT: mean 70.84, std 25.08, range [27.62, 98.5]